Protein AF-A0A4R8L435-F1 (afdb_monomer)

Mean predicted aligned error: 11.75 Å

Solvent-accessible surface area (backbone atoms only — not comparable to full-atom values): 12419 Å² total; per-residue (Å²): 140,78,87,81,82,80,79,80,73,85,47,74,65,58,54,51,50,49,47,52,63,55,66,70,50,68,85,77,49,79,42,70,67,57,52,50,50,56,50,48,75,72,47,62,86,81,56,86,86,87,84,72,88,82,70,82,78,75,65,78,51,38,70,38,53,50,35,44,56,74,43,43,70,55,43,47,51,34,18,64,74,54,73,45,47,30,19,56,53,51,18,48,21,42,74,59,34,39,40,32,45,49,40,101,86,71,46,65,24,60,50,98,89,52,20,28,14,31,41,41,46,36,60,79,57,42,46,78,37,53,63,94,85,40,68,40,45,99,46,38,66,68,42,35,66,33,67,66,50,18,47,42,48,36,38,49,56,50,35,54,39,25,60,73,45,72,68,35,63,55,42,21,48,18,19,72,72,64,34,55,70,46,27,52,51,22,47,75,74,75,38,72,46,29,90,48,71,68,41,49,50,51,36,48,45,30,67,72,48,37,30,70,70,35,26,92,80,43,40,67,127

Radius of gyration: 20.8 Å; Cα contacts (8 Å, |Δi|>4): 278; chains: 1; bounding box: 66×62×40 Å

Structure (mmCIF, N/CA/C/O backbone):
data_AF-A0A4R8L435-F1
#
_entry.id   AF-A0A4R8L435-F1
#
loop_
_atom_site.group_PDB
_atom_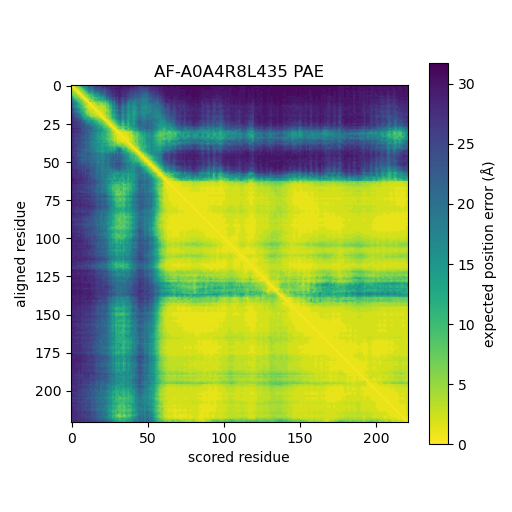site.id
_atom_site.type_symbol
_atom_site.label_atom_id
_atom_site.label_alt_id
_atom_site.label_comp_id
_atom_site.label_asym_id
_atom_site.label_entity_id
_atom_site.label_seq_id
_atom_site.pdbx_PDB_ins_code
_atom_site.Cartn_x
_atom_site.Cartn_y
_atom_site.Cartn_z
_atom_site.occupancy
_atom_site.B_iso_or_equiv
_atom_site.auth_seq_id
_atom_site.auth_comp_id
_atom_site.auth_asym_id
_atom_site.auth_atom_id
_atom_site.pdbx_PDB_model_num
ATOM 1 N N . PRO A 1 1 ? -49.194 42.152 -11.069 1.00 33.97 1 PRO A N 1
ATOM 2 C CA . PRO A 1 1 ? -48.099 43.153 -11.054 1.00 33.97 1 PRO A CA 1
ATOM 3 C C . PRO A 1 1 ? -47.452 43.206 -9.656 1.00 33.97 1 PRO A C 1
ATOM 5 O O . PRO A 1 1 ? -48.146 43.503 -8.697 1.00 33.97 1 PRO A O 1
ATOM 8 N N . THR A 1 2 ? -46.193 42.856 -9.414 1.00 32.12 2 THR A N 1
ATOM 9 C CA . THR A 1 2 ? -45.025 42.661 -10.280 1.00 32.12 2 THR A CA 1
ATOM 10 C C . THR A 1 2 ? -44.033 41.836 -9.448 1.00 32.12 2 THR A C 1
ATOM 12 O O . THR A 1 2 ? -43.785 42.192 -8.299 1.00 32.12 2 THR A O 1
ATOM 15 N N . ALA A 1 3 ? -43.510 40.732 -9.988 1.00 31.47 3 ALA A N 1
ATOM 16 C CA . ALA A 1 3 ? -42.420 39.984 -9.363 1.00 31.47 3 ALA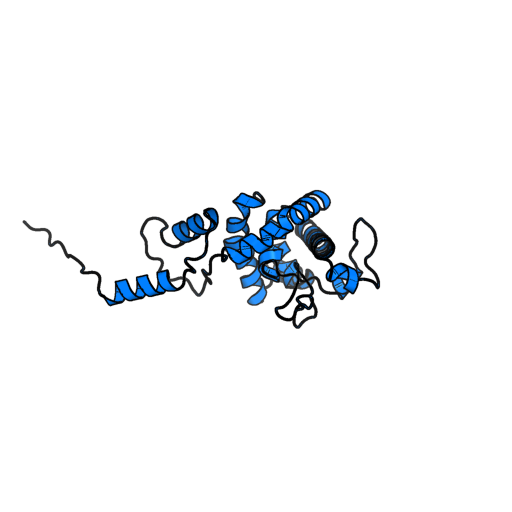 A CA 1
ATOM 17 C C . ALA A 1 3 ? -41.127 40.801 -9.499 1.00 31.47 3 ALA A C 1
ATOM 19 O O . ALA A 1 3 ? -40.768 41.206 -10.606 1.00 31.47 3 ALA A O 1
ATOM 20 N N . GLN A 1 4 ? -40.458 41.087 -8.383 1.00 29.38 4 GLN A N 1
ATOM 21 C CA . GLN A 1 4 ? -39.127 41.685 -8.404 1.00 29.38 4 GLN A CA 1
ATOM 22 C C . GLN A 1 4 ? -38.107 40.591 -8.725 1.00 29.38 4 GLN A C 1
ATOM 24 O O . GLN A 1 4 ? -37.861 39.703 -7.917 1.00 29.38 4 GLN A O 1
ATOM 29 N N . HIS A 1 5 ? -37.534 40.667 -9.926 1.00 31.44 5 HIS A N 1
ATOM 30 C CA . HIS A 1 5 ? -36.286 39.999 -10.271 1.00 31.44 5 HIS A CA 1
ATOM 31 C C . HIS A 1 5 ? -35.153 40.643 -9.463 1.00 31.44 5 HIS A C 1
ATOM 33 O O . HIS A 1 5 ? -34.732 41.760 -9.764 1.00 31.44 5 HIS A O 1
ATOM 39 N N . THR A 1 6 ? -34.645 39.950 -8.449 1.00 29.19 6 THR A N 1
ATOM 40 C CA . THR A 1 6 ? -33.336 40.250 -7.868 1.00 29.19 6 THR A CA 1
ATOM 41 C C . THR A 1 6 ? -32.268 39.646 -8.769 1.00 29.19 6 THR A C 1
ATOM 43 O O . THR A 1 6 ? -32.006 38.448 -8.758 1.00 29.19 6 THR A O 1
ATOM 46 N N . HIS A 1 7 ? -31.681 40.500 -9.600 1.00 32.31 7 HIS A N 1
ATOM 47 C CA . HIS A 1 7 ? -30.460 40.206 -10.332 1.00 32.31 7 HIS A CA 1
ATOM 48 C C . HIS A 1 7 ? -29.310 40.307 -9.321 1.00 32.31 7 HIS A C 1
ATOM 50 O O . HIS A 1 7 ? -28.918 41.410 -8.939 1.00 32.31 7 HIS A O 1
ATOM 56 N N . ILE A 1 8 ? -28.840 39.168 -8.811 1.00 35.00 8 ILE A N 1
ATOM 57 C CA . ILE A 1 8 ? -27.610 39.126 -8.018 1.00 35.00 8 ILE A CA 1
ATOM 58 C C . ILE A 1 8 ? -26.471 39.318 -9.019 1.00 35.00 8 ILE A C 1
ATOM 60 O O . ILE A 1 8 ? -26.320 38.528 -9.947 1.00 35.00 8 ILE A O 1
ATOM 64 N N . LYS A 1 9 ? -25.749 40.432 -8.892 1.00 33.09 9 LYS A N 1
ATOM 65 C CA . LYS A 1 9 ? -24.472 40.622 -9.576 1.00 33.09 9 LYS A CA 1
ATOM 66 C C . LYS A 1 9 ? -23.458 39.745 -8.857 1.00 33.09 9 LYS A C 1
ATOM 68 O O . LYS A 1 9 ? -23.216 39.993 -7.679 1.00 33.09 9 LYS A O 1
ATOM 73 N N . GLU A 1 10 ? -22.902 38.766 -9.561 1.00 41.91 10 GLU A N 1
ATOM 74 C CA . GLU A 1 10 ? -21.670 38.094 -9.144 1.00 41.91 10 GLU A CA 1
ATOM 75 C C . GLU A 1 10 ? -20.616 39.172 -8.873 1.00 41.91 10 GLU A C 1
ATOM 77 O O . GLU A 1 10 ? -20.432 40.104 -9.669 1.00 41.91 10 GLU A O 1
ATOM 82 N N . SER A 1 11 ? -20.042 39.136 -7.674 1.00 38.16 11 SER A N 1
ATOM 83 C CA . SER A 1 11 ? -19.058 40.119 -7.251 1.00 38.16 11 SER A CA 1
ATOM 84 C C . SER A 1 11 ? -17.681 39.720 -7.783 1.00 38.16 11 SER A C 1
ATOM 86 O O . SER A 1 11 ? -17.407 38.548 -8.015 1.00 38.16 11 SER A O 1
ATOM 88 N N . GLN A 1 12 ? -16.793 40.696 -7.982 1.00 35.09 12 GLN A N 1
ATOM 89 C CA . GLN A 1 12 ? -15.420 40.436 -8.437 1.00 35.09 12 GLN A CA 1
ATOM 90 C C . GLN A 1 12 ? -14.666 39.491 -7.472 1.00 35.09 12 GLN A C 1
ATOM 92 O O . GLN A 1 12 ? -13.789 38.758 -7.908 1.00 35.09 12 GLN A O 1
ATOM 97 N N . GLU A 1 13 ? -15.052 39.468 -6.188 1.00 38.38 13 GLU A N 1
ATOM 98 C CA . GLU A 1 13 ? -14.545 38.520 -5.186 1.00 38.38 13 GLU A CA 1
ATOM 99 C C . GLU A 1 13 ? -15.000 37.079 -5.454 1.00 38.38 13 GLU A C 1
ATOM 101 O O . GLU A 1 13 ? -14.215 36.161 -5.244 1.00 38.38 13 GLU A O 1
ATOM 106 N N . ASP A 1 14 ? -16.219 36.863 -5.961 1.00 38.47 14 ASP A N 1
ATOM 107 C CA . ASP A 1 14 ? -16.712 35.521 -6.301 1.00 38.47 14 ASP A CA 1
ATOM 108 C C . ASP A 1 14 ? -15.967 34.953 -7.518 1.00 38.47 14 ASP A C 1
ATOM 110 O O . ASP A 1 14 ? -15.615 33.777 -7.524 1.00 38.47 14 ASP A O 1
ATOM 114 N N . GLU A 1 15 ? -15.658 35.795 -8.511 1.00 36.94 15 GLU A N 1
ATOM 115 C CA . GLU A 1 15 ? -14.819 35.424 -9.661 1.00 36.94 15 GLU A CA 1
ATOM 116 C C . GLU A 1 15 ? -13.357 35.179 -9.263 1.00 36.94 15 GLU A C 1
ATOM 118 O O . GLU A 1 15 ? -12.749 34.245 -9.776 1.00 36.94 15 GLU A O 1
ATOM 123 N N . ASP A 1 16 ? -12.798 35.954 -8.327 1.00 36.47 16 ASP A N 1
ATOM 124 C CA . ASP A 1 16 ? -11.430 35.756 -7.826 1.00 36.47 16 ASP A CA 1
ATOM 125 C C . ASP A 1 16 ? -11.318 34.514 -6.920 1.00 36.47 16 ASP A C 1
ATOM 127 O O . ASP A 1 16 ? -10.299 33.822 -6.944 1.00 36.47 16 ASP A O 1
ATOM 131 N N . ILE A 1 17 ? -12.371 34.167 -6.166 1.00 42.09 17 ILE A N 1
ATOM 132 C CA . ILE A 1 17 ? -12.465 32.901 -5.422 1.00 42.09 17 ILE A CA 1
ATOM 133 C C . ILE A 1 17 ? -12.600 31.728 -6.395 1.00 42.09 17 ILE A C 1
ATOM 135 O O . ILE A 1 17 ? -11.900 30.729 -6.226 1.00 42.09 17 ILE A O 1
ATOM 139 N N . LEU A 1 18 ? -13.424 31.853 -7.443 1.00 35.00 18 LEU A N 1
ATOM 140 C CA . LEU A 1 18 ? -13.529 30.843 -8.499 1.00 35.00 18 LEU A CA 1
ATOM 141 C C . LEU A 1 18 ? -12.204 30.693 -9.259 1.00 35.00 18 LEU A C 1
ATOM 143 O O . LEU A 1 18 ? -11.782 29.577 -9.536 1.00 35.00 18 LEU A O 1
ATOM 147 N N . ALA A 1 19 ? -11.509 31.793 -9.548 1.00 34.81 19 ALA A N 1
ATOM 148 C CA . ALA A 1 19 ? -10.194 31.800 -10.181 1.00 34.81 19 ALA A CA 1
ATOM 149 C C . ALA A 1 19 ? -9.091 31.275 -9.249 1.00 34.81 19 ALA A C 1
ATOM 151 O O . ALA A 1 19 ? -8.130 30.687 -9.734 1.00 34.81 19 ALA A O 1
ATOM 152 N N . GLY A 1 20 ? -9.229 31.411 -7.927 1.00 36.28 20 GLY A N 1
ATOM 153 C CA . GLY A 1 20 ? -8.369 30.758 -6.934 1.00 36.28 20 GLY A CA 1
ATOM 154 C C . GLY A 1 20 ? -8.620 29.247 -6.831 1.00 36.28 20 GLY A C 1
ATOM 155 O O . GLY A 1 20 ? -7.671 28.466 -6.739 1.00 36.28 20 GLY A O 1
ATOM 156 N N . PHE A 1 21 ? -9.886 28.829 -6.932 1.00 36.41 21 PHE A N 1
ATOM 157 C CA . PHE A 1 21 ? -10.303 27.422 -6.977 1.00 36.41 21 PHE A CA 1
ATOM 158 C C . PHE A 1 21 ? -9.891 26.738 -8.290 1.00 36.41 21 PHE A C 1
ATOM 160 O O . PHE A 1 21 ? -9.462 25.589 -8.289 1.00 36.41 21 PHE A O 1
ATOM 167 N N . ILE A 1 22 ? -9.965 27.456 -9.413 1.00 38.19 22 ILE A N 1
ATOM 168 C CA . ILE A 1 22 ? -9.521 26.983 -10.731 1.00 38.19 22 ILE A CA 1
ATOM 169 C C . ILE A 1 22 ? -7.994 27.110 -10.877 1.00 38.19 22 ILE A C 1
ATOM 171 O O . ILE A 1 22 ? -7.367 26.282 -11.528 1.00 38.19 22 ILE A O 1
ATOM 175 N N . GLY A 1 23 ? -7.367 28.105 -10.245 1.00 32.31 23 GLY A N 1
ATOM 176 C CA . GLY A 1 23 ? -5.931 28.397 -10.336 1.00 32.31 23 GLY A CA 1
ATOM 177 C C . GLY A 1 23 ? -5.024 27.460 -9.536 1.00 32.31 23 GLY A C 1
ATOM 178 O O . GLY A 1 23 ? -3.806 27.514 -9.694 1.00 32.31 23 GLY A O 1
ATOM 179 N N . THR A 1 24 ? -5.602 26.596 -8.700 1.00 40.97 24 THR A N 1
ATOM 180 C CA . THR A 1 24 ? -4.898 25.507 -8.001 1.00 40.97 24 THR A CA 1
ATOM 181 C C . THR A 1 24 ? -5.102 24.142 -8.660 1.00 40.97 24 THR A C 1
ATOM 183 O O . THR A 1 24 ? -4.450 23.175 -8.269 1.00 40.97 24 THR A O 1
ATOM 186 N N . LEU A 1 25 ? -5.930 24.060 -9.707 1.00 42.25 25 LEU A N 1
ATOM 187 C CA . LEU A 1 25 ? -5.938 22.910 -10.600 1.00 42.25 25 LEU A CA 1
ATOM 188 C C . LEU A 1 25 ? -4.726 23.030 -11.514 1.00 42.25 25 LEU A C 1
ATOM 190 O O . LEU A 1 25 ? -4.619 23.956 -12.319 1.00 42.25 25 LEU A O 1
ATOM 194 N N . ASP A 1 26 ? -3.803 22.087 -11.384 1.00 41.44 26 ASP A N 1
ATOM 195 C CA . ASP A 1 26 ? -2.712 21.932 -12.330 1.00 41.44 26 ASP A CA 1
ATOM 196 C C . ASP A 1 26 ? -3.311 21.663 -13.724 1.00 41.44 26 ASP A C 1
ATOM 198 O O . ASP A 1 26 ? -3.695 20.548 -14.071 1.00 41.44 26 ASP A O 1
ATOM 202 N N . TYR A 1 27 ? -3.448 22.710 -14.540 1.00 37.81 27 TYR A N 1
ATOM 203 C CA . TYR A 1 27 ? -4.009 22.638 -15.895 1.00 37.81 27 TYR A CA 1
ATOM 204 C C . TYR A 1 27 ? -3.129 21.802 -16.851 1.00 37.81 27 TYR A C 1
ATOM 206 O O . TYR A 1 27 ? -3.448 21.670 -18.033 1.00 37.81 27 TYR A O 1
ATOM 214 N N . THR A 1 28 ? -2.016 21.239 -16.359 1.00 44.25 28 THR A N 1
ATOM 215 C CA . THR A 1 28 ? -1.170 20.278 -17.077 1.00 44.25 28 THR A CA 1
ATOM 216 C C . THR A 1 28 ? -1.641 18.825 -16.958 1.00 44.25 28 THR A C 1
ATOM 218 O O . THR A 1 28 ? -1.075 17.957 -17.626 1.00 44.25 28 THR A O 1
ATOM 221 N N . ILE A 1 29 ? -2.700 18.540 -16.184 1.00 51.50 29 ILE A N 1
ATOM 222 C CA . ILE A 1 29 ? -3.348 17.221 -16.152 1.00 51.50 29 ILE A CA 1
ATOM 223 C C . ILE A 1 29 ? -3.930 16.926 -17.542 1.00 51.50 29 ILE A C 1
ATOM 225 O O . ILE A 1 29 ? -5.035 17.341 -17.888 1.00 51.50 29 ILE A O 1
ATOM 229 N N . SER A 1 30 ? -3.152 16.220 -18.359 1.00 55.03 30 SER A N 1
ATOM 230 C CA . SER A 1 30 ? -3.487 15.848 -19.740 1.00 55.03 30 SER A CA 1
ATOM 231 C C . SER A 1 30 ? -4.324 14.571 -19.836 1.00 55.03 30 SER A C 1
ATOM 233 O O . SER A 1 30 ? -4.754 14.200 -20.928 1.00 55.03 30 SER A O 1
ATOM 235 N N . ASP A 1 31 ? -4.570 13.915 -18.702 1.00 59.81 31 ASP A N 1
ATOM 236 C CA . ASP A 1 31 ? -5.333 12.679 -18.636 1.00 59.81 31 ASP A CA 1
ATOM 237 C C . ASP A 1 31 ? -6.851 12.961 -18.703 1.00 59.81 31 ASP A C 1
ATOM 239 O O . ASP A 1 31 ? -7.396 13.635 -17.820 1.00 59.81 31 ASP A O 1
ATOM 243 N N . PRO A 1 32 ? -7.553 12.483 -19.746 1.00 58.72 32 PRO A N 1
ATOM 244 C CA . PRO A 1 32 ? -8.959 12.800 -19.968 1.00 58.72 32 PRO A CA 1
ATOM 245 C C . PRO A 1 32 ? -9.909 12.177 -18.935 1.00 58.72 32 PRO A C 1
ATOM 247 O O . PRO A 1 32 ? -11.004 12.709 -18.753 1.00 58.72 32 PRO A O 1
ATOM 250 N N . GLU A 1 33 ? -9.531 11.095 -18.247 1.00 60.28 33 GLU A N 1
ATOM 251 C CA . GLU A 1 33 ? -10.370 10.508 -17.193 1.00 60.28 33 GLU A CA 1
ATOM 252 C C . GLU A 1 33 ? -10.230 11.290 -15.884 1.00 60.28 33 GLU A C 1
ATOM 254 O O . GLU A 1 33 ? -11.235 11.593 -15.237 1.00 60.28 33 GLU A O 1
ATOM 259 N N . VAL A 1 34 ? -9.019 11.757 -15.563 1.00 57.44 34 VAL A N 1
ATOM 260 C CA . VAL A 1 34 ? -8.795 12.666 -14.424 1.00 57.44 34 VAL A CA 1
ATOM 261 C C . VAL A 1 34 ? -9.554 13.979 -14.620 1.00 57.44 34 VAL A C 1
ATOM 263 O O . VAL A 1 34 ? -10.206 14.471 -13.701 1.00 57.44 34 VAL A O 1
ATOM 266 N N . GLN A 1 35 ? -9.564 14.514 -15.845 1.00 55.56 35 GLN A N 1
ATOM 267 C CA . GLN A 1 35 ? -10.342 15.708 -16.200 1.00 55.56 35 GLN A CA 1
ATOM 268 C C . GLN A 1 35 ? -11.855 15.530 -15.978 1.00 55.56 35 GLN A C 1
ATOM 270 O O . GLN A 1 35 ? -12.532 16.454 -15.511 1.00 55.56 35 GLN A O 1
ATOM 275 N N . LYS A 1 36 ? -12.413 14.344 -16.262 1.00 54.19 36 LYS A N 1
ATOM 276 C CA . LYS A 1 36 ? -13.834 14.057 -15.992 1.00 54.19 36 LYS A CA 1
ATOM 277 C C . LYS A 1 36 ? -14.142 14.072 -14.496 1.00 54.19 36 LYS A C 1
ATOM 279 O O . LYS A 1 36 ? -15.175 14.617 -14.112 1.00 54.19 36 LYS A O 1
ATOM 284 N N . MET A 1 37 ? -13.246 13.542 -13.664 1.00 50.44 37 MET A N 1
ATOM 285 C CA . MET A 1 37 ? -13.420 13.502 -12.205 1.00 50.44 37 MET A CA 1
ATOM 286 C C . MET A 1 37 ? -13.347 14.891 -11.574 1.00 50.44 37 MET A C 1
ATOM 288 O O . MET A 1 37 ? -14.217 15.251 -10.778 1.00 50.44 37 MET A O 1
ATOM 292 N N . VAL A 1 38 ? -12.378 15.710 -12.006 1.00 47.72 38 VAL A N 1
ATOM 293 C CA . VAL A 1 38 ? -12.299 17.143 -11.660 1.00 47.72 38 VAL A CA 1
ATOM 294 C C . VAL A 1 38 ? -13.610 17.846 -11.954 1.00 47.72 38 VAL A C 1
ATOM 296 O O . VAL A 1 38 ? -14.165 18.536 -11.098 1.00 47.72 38 VAL A O 1
ATOM 299 N N . THR A 1 39 ? -14.161 17.594 -13.134 1.00 44.84 39 THR A N 1
ATOM 300 C CA . THR A 1 39 ? -15.416 18.214 -13.550 1.00 44.84 39 THR A CA 1
ATOM 301 C C . THR A 1 39 ? -16.611 17.729 -12.715 1.00 44.84 39 THR A C 1
ATOM 303 O O . THR A 1 39 ? -17.476 18.535 -12.377 1.00 44.84 39 THR A O 1
ATOM 306 N N . SER A 1 40 ? -16.673 16.448 -12.329 1.00 40.66 40 SER A N 1
ATOM 307 C CA . SER A 1 40 ? -17.791 15.912 -11.533 1.00 40.66 40 SER A CA 1
ATOM 308 C C . SER A 1 40 ? -17.789 16.353 -10.068 1.00 40.66 40 SER A C 1
ATOM 310 O O . SER A 1 40 ? -18.864 16.535 -9.500 1.00 40.66 40 SER A O 1
ATOM 312 N N . VAL A 1 41 ? -16.611 16.555 -9.466 1.00 43.56 41 VAL A N 1
ATOM 313 C CA . VAL A 1 41 ? -16.478 17.041 -8.078 1.00 43.56 41 VAL A CA 1
ATOM 314 C C . VAL A 1 41 ? -16.821 18.528 -7.979 1.00 43.56 41 VAL A C 1
ATOM 316 O O . VAL A 1 41 ? -17.459 18.948 -7.017 1.00 43.56 41 VAL A O 1
ATOM 319 N N . LEU A 1 42 ? -16.461 19.321 -8.992 1.00 42.25 42 LEU A N 1
ATOM 320 C CA . LEU A 1 42 ? -16.771 20.753 -9.034 1.00 42.25 42 LEU A CA 1
ATOM 321 C C .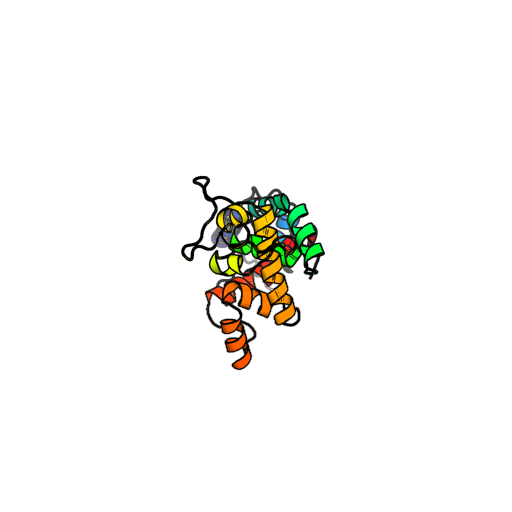 LEU A 1 42 ? -18.237 21.044 -9.393 1.00 42.25 42 LEU A C 1
ATOM 323 O O . LEU A 1 42 ? -18.764 22.081 -8.996 1.00 42.25 42 LEU A O 1
ATOM 327 N N . PHE A 1 43 ? -18.911 20.148 -10.125 1.00 37.75 43 PHE A N 1
ATOM 328 C CA . PHE A 1 43 ? -20.269 20.391 -10.626 1.00 37.75 43 PHE A CA 1
ATOM 329 C C . PHE A 1 43 ? -21.236 19.202 -10.463 1.00 37.75 43 PHE A C 1
ATOM 331 O O . PHE A 1 43 ? -21.844 18.768 -11.450 1.00 37.75 43 PHE A O 1
ATOM 338 N N . PRO A 1 44 ? -21.495 18.694 -9.245 1.00 34.94 44 PRO A N 1
ATOM 339 C CA . PRO A 1 44 ? -22.617 17.794 -9.031 1.00 34.94 44 PRO A CA 1
ATOM 340 C C . PRO A 1 44 ? -23.909 18.631 -9.056 1.00 34.94 44 PRO A C 1
ATOM 342 O O . PRO A 1 44 ? -24.356 19.179 -8.054 1.00 34.94 44 PRO A O 1
ATOM 345 N N . GLY A 1 45 ? -24.503 18.815 -10.236 1.00 43.66 45 GLY A N 1
ATOM 346 C CA . GLY A 1 45 ? -25.852 19.385 -10.364 1.00 43.66 45 GLY A CA 1
ATOM 347 C C . GLY A 1 45 ? -26.020 20.875 -10.022 1.00 43.66 45 GLY A C 1
ATOM 348 O O . GLY A 1 45 ? -27.146 21.304 -9.783 1.00 43.66 45 GLY A O 1
ATOM 349 N N . GLY A 1 46 ? -24.950 21.678 -10.034 1.00 34.84 46 GLY A N 1
ATOM 350 C CA . GLY A 1 46 ? -25.037 23.142 -9.896 1.00 34.84 46 GLY A CA 1
ATOM 351 C C . GLY A 1 46 ? -25.179 23.668 -8.463 1.00 34.84 46 GLY A C 1
ATOM 352 O O . GLY A 1 46 ? -25.630 24.798 -8.282 1.00 34.84 46 GLY A O 1
ATOM 353 N N . VAL A 1 47 ? -24.803 22.884 -7.449 1.00 34.34 47 VAL A N 1
ATOM 354 C CA . VAL A 1 47 ? -24.767 23.340 -6.052 1.00 34.34 47 VAL A CA 1
ATOM 355 C C . VAL A 1 47 ? -23.315 23.500 -5.607 1.00 34.34 47 VAL A C 1
ATOM 357 O O . VAL A 1 47 ? -22.560 22.534 -5.584 1.00 34.34 47 VAL A O 1
ATOM 360 N N . MET A 1 48 ? -22.938 24.729 -5.248 1.00 36.22 48 MET A N 1
ATOM 361 C CA . MET A 1 48 ? -21.665 25.041 -4.595 1.00 36.22 48 MET A CA 1
ATOM 362 C C . MET A 1 48 ? -21.643 24.364 -3.216 1.00 36.22 48 MET A C 1
ATOM 364 O O . MET A 1 48 ? -22.481 24.666 -2.366 1.00 36.22 48 MET A O 1
ATOM 368 N N . VAL A 1 49 ? -20.716 23.431 -2.994 1.00 39.47 49 VAL A N 1
ATOM 369 C CA . VAL A 1 49 ? -20.555 22.733 -1.709 1.00 39.47 49 VAL A CA 1
ATOM 370 C C . VAL A 1 49 ? -19.676 23.598 -0.801 1.00 39.47 49 VAL A C 1
ATOM 372 O O . VAL A 1 49 ? -18.460 23.600 -0.947 1.00 39.47 49 VAL A O 1
ATOM 375 N N . THR A 1 50 ? -20.279 24.371 0.107 1.00 34.19 50 THR A N 1
ATOM 376 C CA . THR A 1 50 ? -19.548 25.319 0.975 1.00 34.19 50 THR A CA 1
ATOM 377 C C . THR A 1 50 ? -19.248 24.816 2.390 1.00 34.19 50 THR A C 1
ATOM 379 O O . THR A 1 50 ? -18.627 25.556 3.139 1.00 34.19 50 THR A O 1
ATOM 382 N N . ASP A 1 51 ? -19.625 23.591 2.778 1.00 29.78 51 ASP A N 1
ATOM 383 C CA . ASP A 1 51 ? -19.454 23.119 4.166 1.00 29.78 51 ASP A CA 1
ATOM 384 C C . ASP A 1 51 ? -19.096 21.623 4.271 1.00 29.78 51 ASP A C 1
ATOM 386 O O . ASP A 1 51 ? -19.912 20.801 4.692 1.00 29.78 51 ASP A O 1
ATOM 390 N N . LEU A 1 52 ? -17.855 21.249 3.937 1.00 34.50 52 LEU A N 1
ATOM 391 C CA . LEU A 1 52 ? -17.271 19.978 4.392 1.00 34.50 52 LEU A CA 1
ATOM 392 C C . LEU A 1 52 ? -15.993 20.242 5.206 1.00 34.50 52 LEU A C 1
ATOM 394 O O . LEU A 1 52 ? -15.158 21.048 4.788 1.00 34.50 52 LEU A O 1
ATOM 398 N N . PRO A 1 53 ? -15.809 19.579 6.364 1.00 30.39 53 PRO A N 1
ATOM 399 C CA . PRO A 1 53 ? -14.581 19.682 7.135 1.00 30.39 53 PRO A CA 1
ATOM 400 C C . PRO A 1 53 ? -13.454 18.996 6.353 1.00 30.39 53 PRO A C 1
ATOM 402 O O . PRO A 1 53 ? -13.449 17.780 6.241 1.00 30.39 53 PRO A O 1
ATOM 405 N N . HIS A 1 54 ? -12.538 19.790 5.790 1.00 33.97 54 HIS A N 1
ATOM 406 C CA . HIS A 1 54 ? -11.217 19.394 5.276 1.00 33.97 54 HIS A CA 1
ATOM 407 C C . HIS A 1 54 ? -11.141 17.996 4.632 1.00 33.97 54 HIS A C 1
ATOM 409 O O . HIS A 1 54 ? -10.273 17.198 4.970 1.00 33.97 54 HIS A O 1
ATOM 415 N N . VAL A 1 55 ? -12.006 17.705 3.658 1.00 32.75 55 VAL A N 1
ATOM 416 C CA . VAL A 1 55 ? -11.653 16.692 2.661 1.00 32.75 55 VAL A CA 1
ATOM 417 C C . VAL A 1 55 ? -10.623 17.373 1.775 1.00 32.75 55 VAL A C 1
ATOM 419 O O . VAL A 1 55 ? -10.941 18.357 1.110 1.00 32.75 55 VAL A O 1
ATOM 422 N N . SER A 1 56 ? -9.374 16.914 1.809 1.00 35.50 56 SER A N 1
ATOM 423 C CA . SER A 1 56 ? -8.402 17.296 0.790 1.00 35.50 56 SER A CA 1
ATOM 424 C C . SER A 1 56 ? -8.960 16.814 -0.548 1.00 35.50 56 SER A C 1
ATOM 426 O O . SER A 1 56 ? -8.852 15.642 -0.881 1.00 35.50 56 SER A O 1
ATOM 428 N N . THR A 1 57 ? -9.626 17.700 -1.290 1.00 39.09 57 THR A N 1
ATOM 429 C CA . THR A 1 57 ? -10.156 17.455 -2.639 1.00 39.09 57 THR A CA 1
ATOM 430 C C . THR A 1 57 ? -9.049 17.538 -3.688 1.00 39.09 57 THR A C 1
ATOM 432 O O . THR A 1 57 ? -9.314 17.883 -4.841 1.00 39.09 57 THR A O 1
ATOM 435 N N . ALA A 1 58 ? -7.793 17.310 -3.291 1.00 47.09 58 ALA A N 1
ATOM 436 C CA . ALA A 1 58 ? -6.671 17.257 -4.207 1.00 47.09 58 ALA A CA 1
ATOM 437 C C . ALA A 1 58 ? -6.836 15.999 -5.053 1.00 47.09 58 ALA A C 1
ATOM 439 O O . ALA A 1 58 ? -6.348 14.923 -4.720 1.00 47.09 58 ALA A O 1
ATOM 440 N N . LEU A 1 59 ? -7.585 16.154 -6.141 1.00 53.34 59 LEU A N 1
ATOM 441 C CA . LEU A 1 59 ? -7.741 15.125 -7.143 1.00 53.34 59 LEU A CA 1
ATOM 442 C C . LEU A 1 59 ? -6.367 14.647 -7.585 1.00 53.34 59 LEU A C 1
ATOM 444 O O . LEU A 1 59 ? -5.418 15.442 -7.634 1.00 53.34 59 LEU A O 1
ATOM 448 N N . PRO A 1 60 ? -6.253 13.353 -7.897 1.00 58.84 60 PRO A N 1
ATOM 449 C CA . PRO A 1 60 ? -4.965 12.779 -8.196 1.00 58.84 60 PRO A CA 1
ATOM 450 C C . PRO A 1 60 ? -4.361 13.513 -9.389 1.00 58.84 60 PRO A C 1
ATOM 452 O O . PRO A 1 60 ? -4.989 13.637 -10.441 1.00 58.84 60 PRO A O 1
ATOM 455 N N . SER A 1 61 ? -3.157 14.064 -9.222 1.00 63.06 61 SER A N 1
ATOM 456 C CA . SER A 1 61 ? -2.511 14.770 -10.327 1.00 63.06 61 SER A CA 1
ATOM 457 C C . SER A 1 61 ? -2.214 13.771 -11.447 1.00 63.06 61 SER A C 1
ATOM 459 O O . SER A 1 61 ? -1.789 12.643 -11.190 1.00 63.06 61 SER A O 1
ATOM 461 N N . GLY A 1 62 ? -2.418 14.179 -12.701 1.00 62.38 62 GLY A N 1
ATOM 462 C CA . GLY A 1 62 ? -2.206 13.322 -13.871 1.00 62.38 62 GLY A CA 1
ATOM 463 C C . GLY A 1 62 ? -0.823 12.666 -13.889 1.00 62.38 62 GLY A C 1
ATOM 464 O O . GLY A 1 62 ? -0.707 11.509 -14.270 1.00 62.38 62 GLY A O 1
ATOM 465 N N . ASN A 1 63 ? 0.208 13.351 -13.382 1.00 76.50 63 ASN A N 1
ATOM 466 C CA . ASN A 1 63 ? 1.556 12.792 -13.260 1.00 76.50 63 ASN A CA 1
ATOM 467 C C . ASN A 1 63 ? 1.607 11.560 -12.341 1.00 76.50 63 ASN A C 1
ATOM 469 O O . ASN A 1 63 ? 2.278 10.588 -12.670 1.00 76.50 63 ASN A O 1
ATOM 473 N N . VAL A 1 64 ? 0.870 11.560 -11.227 1.00 82.62 64 VAL A N 1
ATOM 474 C CA . VAL A 1 64 ? 0.863 10.426 -10.290 1.00 82.62 64 VAL A CA 1
ATOM 475 C C . VAL A 1 64 ? 0.096 9.243 -10.874 1.00 82.62 64 VAL A C 1
ATOM 477 O O . VAL A 1 64 ? 0.578 8.119 -10.803 1.00 82.62 64 VAL A O 1
ATOM 480 N N . ILE A 1 65 ? -1.044 9.467 -11.536 1.00 86.06 65 ILE A N 1
ATOM 481 C CA . 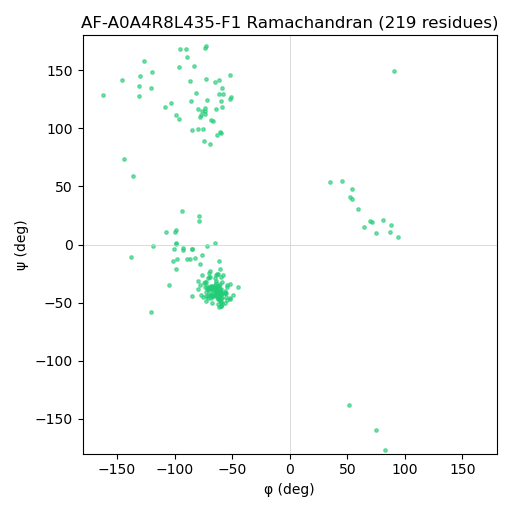ILE A 1 65 ? -1.746 8.372 -12.228 1.00 86.06 65 ILE A CA 1
ATOM 482 C C . ILE A 1 65 ? -0.852 7.747 -13.299 1.00 86.06 65 ILE A C 1
ATOM 484 O O . ILE A 1 65 ? -0.769 6.526 -13.373 1.00 86.06 65 ILE A O 1
ATOM 488 N N . GLN A 1 66 ? -0.110 8.546 -14.069 1.00 88.56 66 GLN A N 1
ATOM 489 C CA . GLN A 1 66 ? 0.846 8.006 -15.039 1.00 88.56 66 GLN A CA 1
ATOM 490 C C . GLN A 1 66 ? 1.966 7.188 -14.373 1.00 88.56 66 GLN A C 1
ATOM 492 O O . GLN A 1 66 ? 2.354 6.151 -14.914 1.00 88.56 66 GLN A O 1
ATOM 497 N N . ASN A 1 67 ? 2.435 7.580 -13.182 1.00 92.50 67 ASN A N 1
ATOM 498 C CA . ASN A 1 67 ? 3.381 6.772 -12.405 1.00 92.50 67 ASN A CA 1
ATOM 499 C C . ASN A 1 67 ? 2.780 5.424 -11.980 1.00 92.50 67 ASN A C 1
ATOM 501 O O . ASN A 1 67 ? 3.458 4.406 -12.063 1.00 92.50 67 ASN A O 1
ATOM 505 N N . ILE A 1 68 ? 1.509 5.382 -11.574 1.00 96.12 68 ILE A N 1
ATOM 506 C CA . ILE A 1 68 ? 0.830 4.114 -11.259 1.00 96.12 68 ILE A CA 1
ATOM 507 C C . ILE A 1 68 ? 0.658 3.260 -12.519 1.00 96.12 68 ILE A C 1
ATOM 509 O O . ILE A 1 68 ? 0.953 2.064 -12.515 1.00 96.12 68 ILE A O 1
ATOM 513 N N . LEU A 1 69 ? 0.244 3.869 -13.634 1.00 94.31 69 LEU A N 1
ATOM 514 C CA . LEU A 1 69 ? 0.064 3.173 -14.910 1.00 94.31 69 LEU A CA 1
ATOM 515 C C . LEU A 1 69 ? 1.374 2.622 -15.482 1.00 94.31 69 LEU A C 1
ATOM 517 O O . LEU A 1 69 ? 1.341 1.615 -16.191 1.00 94.31 69 LEU A O 1
ATOM 521 N N . HIS A 1 70 ? 2.520 3.220 -15.144 1.00 96.31 70 HIS A N 1
ATOM 522 C CA . HIS A 1 70 ? 3.833 2.667 -15.474 1.00 96.31 70 HIS A CA 1
ATOM 523 C C . HIS A 1 70 ? 3.994 1.223 -14.970 1.00 96.31 70 HIS A C 1
ATOM 525 O O . HIS A 1 70 ? 4.582 0.397 -15.666 1.00 96.31 70 HIS A O 1
ATOM 531 N N . TYR A 1 71 ? 3.406 0.901 -13.814 1.00 98.00 71 TYR A N 1
ATOM 532 C CA . TYR A 1 71 ? 3.458 -0.419 -13.182 1.00 98.00 71 TYR A CA 1
ATOM 533 C C . TYR A 1 71 ? 2.215 -1.281 -13.439 1.00 98.00 71 TYR A C 1
ATOM 535 O O . TYR A 1 71 ? 2.046 -2.322 -12.807 1.00 98.00 71 TYR A O 1
ATOM 543 N N . LYS A 1 72 ? 1.342 -0.897 -14.381 1.00 97.88 72 LYS A N 1
ATOM 544 C CA . LYS A 1 72 ? 0.048 -1.565 -14.600 1.00 97.88 72 LYS A CA 1
ATOM 545 C C . LYS A 1 72 ? 0.162 -3.082 -14.777 1.00 97.88 72 LYS A C 1
ATOM 547 O O . LYS A 1 72 ? -0.598 -3.821 -14.162 1.00 97.88 72 LYS A O 1
ATOM 552 N N . ALA A 1 73 ? 1.110 -3.544 -15.593 1.00 97.94 73 ALA A N 1
ATOM 553 C CA . ALA A 1 73 ? 1.285 -4.972 -15.855 1.00 97.94 73 ALA A CA 1
ATOM 554 C C . ALA A 1 73 ? 1.713 -5.755 -14.600 1.00 97.94 73 ALA A C 1
ATOM 556 O O . ALA A 1 73 ? 1.225 -6.862 -14.384 1.00 97.94 73 ALA A O 1
ATOM 557 N N . ASP A 1 74 ? 2.580 -5.172 -13.768 1.00 98.12 74 ASP A N 1
ATOM 558 C CA . ASP A 1 74 ? 3.039 -5.787 -12.519 1.00 98.12 74 ASP A CA 1
ATOM 559 C C . ASP A 1 74 ? 1.903 -5.835 -11.487 1.00 98.12 74 ASP A C 1
ATOM 561 O O . ASP A 1 74 ? 1.693 -6.865 -10.849 1.00 98.12 74 ASP A O 1
ATOM 565 N N . ILE A 1 75 ? 1.113 -4.759 -11.387 1.00 98.69 75 ILE A N 1
ATOM 566 C CA . ILE A 1 75 ? -0.081 -4.693 -10.532 1.00 98.69 75 ILE A CA 1
ATOM 567 C C . ILE A 1 75 ? -1.112 -5.751 -10.952 1.00 98.69 75 ILE A C 1
ATOM 569 O O . ILE A 1 75 ? -1.617 -6.488 -10.110 1.00 98.69 75 ILE A O 1
ATOM 573 N N . GLU A 1 76 ? -1.416 -5.866 -12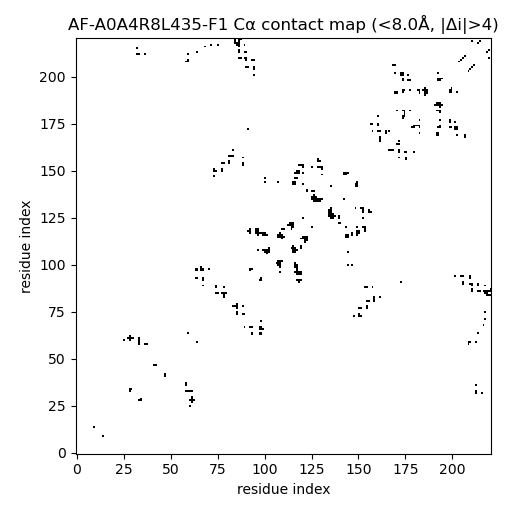.248 1.00 98.38 76 GLU A N 1
ATOM 574 C CA . GLU A 1 76 ? -2.376 -6.856 -12.755 1.00 98.38 76 GLU A CA 1
ATOM 575 C C . GLU A 1 76 ? -1.885 -8.296 -12.565 1.00 98.38 76 GLU A C 1
ATOM 577 O O . GLU A 1 76 ? -2.684 -9.183 -12.261 1.00 98.38 76 GLU A O 1
ATOM 582 N N . ALA A 1 77 ? -0.582 -8.539 -12.723 1.00 97.38 77 ALA A N 1
ATOM 583 C CA . ALA A 1 77 ? 0.009 -9.846 -12.469 1.00 97.38 77 ALA A CA 1
ATOM 584 C C . ALA A 1 77 ? -0.062 -10.219 -10.980 1.00 97.38 77 ALA A C 1
ATOM 586 O O . ALA A 1 77 ? -0.440 -11.346 -10.656 1.00 97.38 77 ALA A O 1
ATOM 587 N N . ALA A 1 78 ? 0.244 -9.278 -10.083 1.00 97.06 78 ALA A N 1
ATOM 588 C CA . ALA A 1 78 ? 0.134 -9.476 -8.641 1.00 97.06 78 ALA A CA 1
ATOM 589 C C . ALA A 1 78 ? -1.323 -9.723 -8.214 1.00 97.06 78 ALA A C 1
ATOM 591 O O . ALA A 1 78 ? -1.603 -10.690 -7.510 1.00 97.06 78 ALA A O 1
ATOM 592 N N . ALA A 1 79 ? -2.267 -8.927 -8.723 1.00 98.12 79 ALA A N 1
ATOM 593 C CA . ALA A 1 79 ? -3.700 -9.097 -8.483 1.00 98.12 79 ALA A CA 1
ATOM 594 C C . ALA A 1 79 ? -4.197 -10.500 -8.865 1.00 98.12 79 ALA A C 1
ATOM 596 O O . ALA A 1 79 ? -4.903 -11.150 -8.098 1.00 98.12 79 ALA A O 1
ATOM 597 N N . GLN A 1 80 ? -3.785 -10.999 -10.036 1.00 97.31 80 GLN A N 1
ATOM 598 C CA . GLN A 1 80 ? -4.118 -12.355 -10.480 1.00 97.31 80 GLN A CA 1
ATOM 599 C C . GLN A 1 80 ? -3.466 -13.432 -9.611 1.00 97.31 80 GLN A C 1
ATOM 601 O O . GLN A 1 80 ? -4.093 -14.452 -9.335 1.00 97.31 80 GLN A O 1
ATOM 606 N N . MET A 1 81 ? -2.213 -13.223 -9.202 1.00 95.31 81 MET A N 1
ATOM 607 C CA . MET A 1 81 ? -1.466 -14.174 -8.380 1.00 95.31 81 MET A CA 1
ATOM 608 C C . MET A 1 81 ? -2.099 -14.354 -7.000 1.00 95.31 81 MET A C 1
ATOM 610 O O . MET A 1 81 ? -2.235 -15.487 -6.542 1.00 95.31 81 MET A O 1
ATOM 614 N N . PHE A 1 82 ? -2.496 -13.250 -6.370 1.00 95.75 82 PHE A N 1
ATOM 615 C CA . PHE A 1 82 ? -3.012 -13.231 -5.002 1.00 95.75 82 PHE A CA 1
ATOM 616 C C . PHE A 1 82 ? -4.541 -13.190 -4.915 1.00 95.75 82 PHE A C 1
ATOM 618 O O . PHE A 1 82 ? -5.088 -13.191 -3.821 1.00 95.75 82 PHE A O 1
ATOM 625 N N . ASN A 1 83 ? -5.237 -13.203 -6.057 1.00 96.38 83 ASN A N 1
ATOM 626 C CA . ASN A 1 83 ? -6.698 -13.199 -6.141 1.00 96.38 83 ASN A CA 1
ATOM 627 C C . ASN A 1 83 ? -7.350 -12.032 -5.368 1.00 96.38 83 ASN A C 1
ATOM 629 O O . ASN A 1 83 ? -8.321 -12.221 -4.636 1.00 96.38 83 ASN A O 1
ATOM 633 N N . ILE A 1 84 ? -6.826 -10.820 -5.570 1.00 97.62 84 ILE A N 1
ATOM 634 C CA . ILE A 1 84 ? -7.382 -9.570 -5.027 1.00 97.62 84 ILE A CA 1
ATOM 635 C C . ILE A 1 84 ? -7.610 -8.537 -6.141 1.00 97.62 84 ILE A C 1
ATOM 637 O O . ILE A 1 84 ? -6.976 -8.631 -7.197 1.00 97.62 84 ILE A O 1
ATOM 641 N N . PRO A 1 85 ? -8.488 -7.534 -5.953 1.00 98.50 85 PRO A N 1
ATOM 642 C CA . PRO A 1 85 ? -8.738 -6.515 -6.971 1.00 98.50 85 PRO A CA 1
ATOM 643 C C . PRO A 1 85 ? -7.482 -5.700 -7.312 1.00 98.50 85 PRO A C 1
ATOM 645 O O . PRO A 1 85 ? -6.838 -5.121 -6.437 1.00 98.50 85 PRO A O 1
ATOM 648 N N . ALA A 1 86 ? -7.160 -5.574 -8.604 1.00 98.69 86 ALA A N 1
ATOM 649 C CA . ALA A 1 86 ? -6.009 -4.786 -9.061 1.00 98.69 86 ALA A CA 1
ATOM 650 C C . ALA A 1 86 ? -6.112 -3.305 -8.660 1.00 98.69 86 ALA A C 1
ATOM 652 O O . ALA A 1 86 ? -5.105 -2.672 -8.340 1.00 98.69 86 ALA A O 1
ATOM 653 N N . VAL A 1 87 ? -7.334 -2.765 -8.627 1.00 98.44 87 VAL A N 1
ATOM 654 C CA . VAL A 1 87 ? -7.597 -1.381 -8.211 1.00 98.44 87 VAL A CA 1
ATOM 655 C C . VAL A 1 87 ? -7.261 -1.136 -6.738 1.00 98.44 87 VAL A C 1
ATOM 657 O O . VAL A 1 87 ? -6.843 -0.035 -6.390 1.00 98.44 87 VAL A O 1
ATOM 660 N N . LEU A 1 88 ? -7.356 -2.163 -5.885 1.00 98.62 88 LEU A N 1
ATOM 661 C CA . LEU A 1 88 ? -6.998 -2.066 -4.471 1.00 98.62 88 LEU A CA 1
ATOM 662 C C . LEU A 1 88 ? -5.475 -1.943 -4.299 1.00 98.62 88 LEU A C 1
ATOM 664 O O . LEU A 1 88 ? -5.012 -1.036 -3.610 1.00 98.62 88 LEU A O 1
ATOM 668 N N . ILE A 1 89 ? -4.695 -2.772 -5.006 1.00 98.75 89 ILE A N 1
ATOM 669 C CA . ILE A 1 89 ? -3.222 -2.670 -5.043 1.00 98.75 89 ILE A CA 1
ATOM 670 C C . ILE A 1 89 ? -2.797 -1.293 -5.574 1.00 98.75 89 ILE A C 1
ATOM 672 O O . ILE A 1 89 ? -1.933 -0.635 -4.994 1.00 98.75 89 ILE A O 1
ATOM 676 N N . ALA A 1 90 ? -3.415 -0.839 -6.669 1.00 98.50 90 ALA A N 1
ATOM 677 C CA . ALA A 1 90 ? -3.112 0.455 -7.273 1.00 98.50 90 ALA A CA 1
ATOM 678 C C . ALA A 1 90 ? -3.437 1.629 -6.329 1.00 98.50 90 ALA A C 1
ATOM 680 O O . ALA A 1 90 ? -2.646 2.567 -6.232 1.00 98.50 90 ALA A O 1
ATOM 681 N N . GLY A 1 91 ? -4.566 1.567 -5.613 1.00 97.75 91 GLY A N 1
ATOM 682 C CA . GLY A 1 91 ? -4.969 2.571 -4.626 1.00 97.75 91 GLY A CA 1
ATOM 683 C C . GLY A 1 91 ? -4.005 2.660 -3.442 1.00 97.75 91 GLY A C 1
ATOM 684 O O . GLY A 1 91 ? -3.611 3.764 -3.065 1.00 97.75 91 GLY A O 1
ATOM 685 N N . VAL A 1 92 ? -3.558 1.514 -2.916 1.00 98.56 92 VAL A N 1
ATOM 686 C CA . VAL A 1 92 ? -2.519 1.457 -1.873 1.00 98.56 92 VAL A CA 1
ATOM 687 C C . VAL A 1 92 ? -1.207 2.041 -2.395 1.00 98.56 92 VAL A C 1
ATOM 689 O O . VAL A 1 92 ? -0.684 2.976 -1.803 1.00 98.56 92 VAL A O 1
ATOM 692 N N . MET A 1 93 ? -0.706 1.599 -3.555 1.00 98.56 93 MET A N 1
ATOM 693 C CA . MET A 1 93 ? 0.531 2.145 -4.138 1.00 98.56 93 MET A CA 1
ATOM 694 C C . MET A 1 93 ? 0.464 3.665 -4.352 1.00 98.56 93 MET A C 1
ATOM 696 O O . MET A 1 93 ? 1.448 4.377 -4.121 1.00 98.56 93 MET A O 1
ATOM 700 N N . TYR A 1 94 ? -0.691 4.170 -4.793 1.00 97.00 94 TYR A N 1
ATOM 701 C CA . TYR A 1 94 ? -0.922 5.602 -4.933 1.00 97.00 94 TYR A CA 1
ATOM 702 C C . TYR A 1 94 ? -0.741 6.311 -3.590 1.00 97.00 94 TYR A C 1
ATOM 704 O O . TYR A 1 94 ? 0.008 7.284 -3.511 1.00 97.00 94 TYR A O 1
ATOM 712 N N . GLN A 1 95 ? -1.400 5.821 -2.541 1.00 96.50 95 GLN A N 1
ATOM 713 C CA . GLN A 1 95 ? -1.357 6.433 -1.218 1.00 96.50 95 GLN A CA 1
ATOM 714 C C . GLN A 1 95 ? 0.026 6.333 -0.555 1.00 96.50 95 GLN A C 1
ATOM 716 O O . GLN A 1 95 ? 0.437 7.269 0.129 1.00 96.50 95 GLN A O 1
ATOM 721 N N . GLU A 1 96 ? 0.744 5.231 -0.774 1.00 95.38 96 GLU A N 1
ATOM 722 C CA . GLU A 1 96 ? 2.037 4.956 -0.141 1.00 95.38 96 GLU A CA 1
ATOM 723 C C . GLU A 1 96 ? 3.195 5.744 -0.760 1.00 95.38 96 GLU A C 1
ATOM 725 O O . GLU A 1 96 ? 4.049 6.282 -0.055 1.00 95.38 96 GLU A O 1
ATOM 730 N N . SER A 1 97 ? 3.248 5.825 -2.092 1.00 96.19 97 SER A N 1
ATOM 731 C CA . SER A 1 97 ? 4.403 6.408 -2.789 1.00 96.19 97 SER A CA 1
ATOM 732 C C . SER A 1 97 ? 4.044 7.323 -3.952 1.00 96.19 97 SER A C 1
ATOM 734 O O . SER A 1 97 ? 4.931 7.970 -4.515 1.00 96.19 97 SER A O 1
ATOM 736 N N . GLY A 1 98 ? 2.780 7.360 -4.379 1.00 95.06 98 GLY A N 1
ATOM 737 C CA . GLY A 1 98 ? 2.398 7.978 -5.648 1.00 95.06 98 GLY A CA 1
ATOM 738 C C . GLY A 1 98 ? 3.095 7.324 -6.851 1.00 95.06 98 GLY A C 1
ATOM 739 O O . GLY A 1 98 ? 3.432 8.003 -7.825 1.00 95.06 98 GLY A O 1
ATOM 740 N N . GLY A 1 99 ? 3.401 6.027 -6.754 1.00 95.88 99 GLY A N 1
ATOM 741 C CA . GLY A 1 99 ? 4.133 5.287 -7.781 1.00 95.88 99 GLY A CA 1
ATOM 742 C C . GLY A 1 99 ? 5.620 5.646 -7.874 1.00 95.88 99 GLY A C 1
ATOM 743 O O . GLY A 1 99 ? 6.245 5.399 -8.903 1.00 95.88 99 GLY A O 1
ATOM 744 N N . ASN A 1 100 ? 6.206 6.247 -6.834 1.00 95.31 100 ASN A N 1
ATOM 745 C CA . ASN A 1 100 ? 7.627 6.588 -6.815 1.00 95.31 100 ASN A CA 1
ATOM 746 C C . ASN A 1 100 ? 8.432 5.504 -6.090 1.00 95.31 100 ASN A C 1
ATOM 748 O O . ASN A 1 100 ? 8.417 5.418 -4.867 1.00 95.31 100 ASN A O 1
ATOM 752 N N . GLN A 1 101 ? 9.208 4.711 -6.834 1.00 95.12 101 GLN A N 1
ATOM 753 C CA . GLN A 1 101 ? 10.152 3.769 -6.215 1.00 95.12 101 GLN A CA 1
ATOM 754 C C . GLN A 1 101 ? 11.346 4.487 -5.563 1.00 95.12 101 GLN A C 1
ATOM 756 O O . GLN A 1 101 ? 11.945 3.965 -4.622 1.00 95.12 101 GLN A O 1
ATOM 761 N N . LEU A 1 102 ? 11.722 5.661 -6.080 1.00 95.00 102 LEU A N 1
ATOM 762 C CA . LEU A 1 102 ? 12.911 6.400 -5.663 1.00 95.00 102 LEU A CA 1
ATOM 763 C C . LEU A 1 102 ? 12.554 7.786 -5.115 1.00 95.00 102 LEU A C 1
ATOM 765 O O . LEU A 1 102 ? 11.616 8.429 -5.584 1.00 95.00 102 LEU A O 1
ATOM 769 N N . ASP A 1 103 ? 13.345 8.262 -4.160 1.00 92.62 103 ASP A N 1
ATOM 770 C CA . ASP A 1 103 ? 13.341 9.646 -3.703 1.00 92.62 103 ASP A CA 1
ATOM 771 C C . ASP A 1 103 ? 13.997 10.591 -4.744 1.00 92.62 103 ASP A C 1
ATOM 773 O O . ASP A 1 103 ? 14.655 10.134 -5.688 1.00 92.62 103 ASP A O 1
ATOM 777 N N . PRO A 1 104 ? 13.885 11.928 -4.591 1.00 92.19 104 PRO A N 1
ATOM 778 C CA . PRO A 1 104 ? 14.498 12.885 -5.520 1.00 92.19 104 PRO A CA 1
ATOM 779 C C . PRO A 1 104 ? 16.032 12.818 -5.614 1.00 92.19 104 PRO A C 1
ATOM 781 O O . PRO A 1 104 ? 16.617 13.413 -6.519 1.00 92.19 104 PRO A O 1
ATOM 784 N N . SER A 1 105 ? 16.693 12.131 -4.679 1.00 93.75 105 SER A N 1
ATOM 785 C CA . SER A 1 105 ? 18.145 11.921 -4.666 1.00 93.75 105 SER A CA 1
ATOM 786 C C . SER A 1 105 ? 18.557 10.620 -5.367 1.00 93.75 105 SER A C 1
ATOM 788 O O . SER A 1 105 ? 19.752 10.375 -5.529 1.00 93.75 105 SER A O 1
ATOM 790 N N . GLY A 1 106 ? 17.592 9.804 -5.805 1.00 93.31 106 GLY A N 1
ATOM 791 C CA . GLY A 1 106 ? 17.808 8.535 -6.494 1.00 93.31 106 GLY A CA 1
ATOM 792 C C . GLY A 1 106 ? 17.971 7.324 -5.571 1.00 93.31 106 GLY A C 1
ATOM 793 O O . GLY A 1 106 ? 18.354 6.259 -6.057 1.00 93.31 106 GLY A O 1
ATOM 794 N N . HIS A 1 107 ? 17.701 7.451 -4.268 1.00 93.81 107 HIS A N 1
ATOM 795 C CA . HIS A 1 107 ? 17.661 6.307 -3.349 1.00 93.81 107 HIS A CA 1
ATOM 796 C C . HIS A 1 107 ? 16.258 5.704 -3.303 1.00 93.81 107 HIS A C 1
ATOM 798 O O . HIS A 1 107 ? 15.300 6.370 -3.669 1.00 93.81 107 HIS A O 1
ATOM 804 N N . VAL A 1 108 ? 16.113 4.459 -2.837 1.00 94.44 108 VAL A N 1
ATOM 805 C CA . VAL A 1 108 ? 14.784 3.856 -2.632 1.00 94.44 108 VAL A CA 1
ATOM 806 C C . VAL A 1 108 ? 13.975 4.721 -1.669 1.00 94.44 108 VAL A C 1
ATOM 808 O O . VAL A 1 108 ? 14.463 5.060 -0.587 1.00 94.44 108 VAL A O 1
ATOM 811 N N . LEU A 1 109 ? 12.749 5.069 -2.060 1.00 95.38 109 LEU A N 1
ATOM 812 C CA . LEU A 1 109 ? 11.855 5.872 -1.237 1.00 95.38 109 LEU A CA 1
ATOM 813 C C . LEU A 1 109 ? 11.623 5.154 0.094 1.00 95.38 109 LEU A C 1
ATOM 815 O O . LEU A 1 109 ? 11.118 4.034 0.108 1.00 95.38 109 LEU A O 1
ATOM 819 N N . THR A 1 110 ? 12.020 5.787 1.196 1.00 93.06 110 THR A N 1
ATOM 820 C CA . THR A 1 110 ? 11.996 5.175 2.529 1.00 93.06 110 THR A CA 1
ATOM 821 C C . THR A 1 110 ? 11.322 6.113 3.528 1.00 93.06 110 THR A C 1
ATOM 823 O O . THR A 1 110 ? 11.710 7.281 3.622 1.00 93.06 110 THR A O 1
ATOM 826 N N . SER A 1 111 ? 10.329 5.625 4.273 1.00 91.38 111 SER A N 1
ATOM 827 C CA . SER A 1 111 ? 9.654 6.401 5.319 1.00 91.38 111 SER A CA 1
ATOM 828 C C . SER A 1 111 ? 10.535 6.592 6.560 1.00 91.38 111 SER A C 1
ATOM 830 O O . SER A 1 111 ? 11.578 5.957 6.726 1.00 91.38 111 SER A O 1
ATOM 832 N N . SER A 1 112 ? 10.097 7.440 7.494 1.00 87.50 112 SER A N 1
ATOM 833 C CA . SER A 1 112 ? 10.760 7.594 8.798 1.00 87.50 112 SER A CA 1
ATOM 834 C C . SER A 1 112 ? 10.735 6.320 9.651 1.00 87.50 112 SER A C 1
ATOM 836 O O . SER A 1 112 ? 11.619 6.147 10.489 1.00 87.50 112 SER A O 1
ATOM 838 N N . ALA A 1 113 ? 9.750 5.440 9.439 1.00 84.50 113 ALA A N 1
ATOM 839 C CA . ALA A 1 113 ? 9.647 4.134 10.090 1.00 84.50 113 ALA A CA 1
ATOM 840 C C . ALA A 1 113 ? 10.513 3.060 9.406 1.00 84.50 113 ALA A C 1
ATOM 842 O O . ALA A 1 113 ? 10.750 2.001 9.980 1.00 84.50 113 ALA A O 1
ATOM 843 N N . GLY A 1 114 ? 11.044 3.345 8.211 1.00 89.00 114 GLY A N 1
ATOM 844 C CA . GLY A 1 114 ? 11.880 2.421 7.446 1.00 89.00 114 GLY A CA 1
ATOM 845 C C . GLY A 1 114 ? 11.121 1.585 6.416 1.00 89.00 114 GLY A C 1
ATOM 846 O O . GLY A 1 114 ? 11.731 0.717 5.803 1.00 89.00 114 GLY A O 1
ATOM 847 N N . ALA A 1 115 ? 9.831 1.850 6.200 1.00 92.62 115 ALA A N 1
ATOM 848 C CA . ALA A 1 115 ? 9.055 1.288 5.098 1.00 92.62 115 ALA A CA 1
ATOM 849 C C . ALA A 1 115 ? 9.635 1.707 3.739 1.00 92.62 115 ALA A C 1
ATOM 851 O O . ALA A 1 115 ? 10.094 2.841 3.610 1.00 92.62 115 ALA A O 1
ATOM 852 N N . MET A 1 116 ? 9.647 0.816 2.740 1.00 93.88 116 MET A N 1
ATOM 853 C CA . MET A 1 116 ? 10.399 1.034 1.496 1.00 93.88 116 MET A CA 1
ATOM 854 C C . MET A 1 116 ? 9.597 0.817 0.210 1.00 93.88 116 MET A C 1
ATOM 856 O O . MET A 1 116 ? 8.810 -0.122 0.091 1.00 93.88 116 MET A O 1
ATOM 860 N N . GLY A 1 117 ? 9.916 1.627 -0.802 1.00 95.88 117 GLY A N 1
ATOM 861 C CA . GLY A 1 117 ? 9.517 1.445 -2.197 1.00 95.88 117 GLY A CA 1
ATOM 862 C C . GLY A 1 117 ? 8.053 1.774 -2.494 1.00 95.88 117 GLY A C 1
ATOM 863 O O . GLY A 1 117 ? 7.402 2.514 -1.759 1.00 95.88 117 GLY A O 1
ATOM 864 N N . LEU A 1 118 ? 7.550 1.234 -3.602 1.00 97.69 118 LEU A N 1
ATOM 865 C CA . LEU A 1 118 ? 6.231 1.544 -4.162 1.00 97.69 118 LEU A CA 1
ATOM 866 C C . LEU A 1 118 ? 5.055 1.328 -3.203 1.00 97.69 118 LEU A C 1
ATOM 868 O O . LEU A 1 118 ? 4.140 2.149 -3.175 1.00 97.69 118 LEU A O 1
ATOM 872 N N . MET A 1 119 ? 5.074 0.236 -2.443 1.00 97.75 119 MET A N 1
ATOM 873 C CA . MET A 1 119 ? 4.007 -0.143 -1.512 1.00 97.75 119 MET A CA 1
ATOM 874 C C . MET A 1 119 ? 4.398 0.047 -0.043 1.00 97.75 119 MET A C 1
ATOM 876 O O . MET A 1 119 ? 3.687 -0.439 0.832 1.00 97.75 119 MET A O 1
ATOM 880 N N . GLN A 1 120 ? 5.527 0.729 0.214 1.00 96.69 120 GLN A N 1
ATOM 881 C CA . GLN A 1 120 ? 6.030 1.051 1.556 1.00 96.69 120 GLN A CA 1
ATOM 882 C C . GLN A 1 120 ? 5.958 -0.154 2.514 1.00 96.69 120 GLN A C 1
ATOM 884 O O . GLN A 1 120 ? 5.404 -0.090 3.606 1.00 96.69 120 GLN A O 1
ATOM 889 N N . VAL A 1 121 ? 6.548 -1.278 2.108 1.00 92.75 121 VAL A N 1
ATOM 890 C CA . VAL A 1 121 ? 6.613 -2.477 2.955 1.00 92.75 121 VAL A CA 1
ATOM 891 C C . VAL A 1 121 ? 7.768 -2.326 3.947 1.00 92.75 121 VAL A C 1
ATOM 893 O O . VAL A 1 121 ? 8.891 -1.981 3.561 1.00 92.75 121 VAL A O 1
ATOM 896 N N . GLU A 1 122 ? 7.506 -2.572 5.230 1.00 89.25 122 GLU A N 1
ATOM 897 C CA . GLU A 1 122 ? 8.537 -2.562 6.271 1.00 89.25 122 GLU A CA 1
ATOM 898 C C . GLU A 1 122 ? 9.453 -3.796 6.180 1.00 89.25 122 GLU A C 1
ATOM 900 O O . GLU A 1 122 ? 8.967 -4.905 5.943 1.00 89.25 122 GLU A O 1
ATOM 905 N N . PRO A 1 123 ? 10.769 -3.658 6.437 1.00 83.88 123 PRO A N 1
ATOM 906 C CA . PRO A 1 123 ? 11.704 -4.781 6.412 1.00 83.88 123 PRO A CA 1
ATOM 907 C C . PRO A 1 123 ? 11.310 -5.948 7.326 1.00 83.88 123 PRO A C 1
ATOM 909 O O . PRO A 1 123 ? 11.403 -7.099 6.913 1.00 83.88 123 PRO A O 1
ATOM 912 N N . SER A 1 124 ? 10.829 -5.666 8.543 1.00 84.38 124 SER A N 1
ATOM 913 C CA . SER A 1 124 ? 10.372 -6.699 9.484 1.00 84.38 124 SER A CA 1
ATOM 914 C C . SER A 1 124 ? 9.158 -7.468 8.977 1.00 84.38 124 SER A C 1
ATOM 916 O O . SER A 1 124 ? 9.042 -8.660 9.243 1.00 84.38 124 SER A O 1
ATOM 918 N N . THR A 1 125 ? 8.273 -6.805 8.231 1.00 84.81 125 THR A N 1
ATOM 919 C CA . THR A 1 125 ? 7.130 -7.453 7.583 1.00 84.81 125 THR A CA 1
ATOM 920 C C . THR A 1 125 ? 7.605 -8.287 6.398 1.00 84.81 125 THR A C 1
ATOM 922 O O . THR A 1 125 ? 7.237 -9.451 6.280 1.00 84.81 125 THR A O 1
ATOM 925 N N . ALA A 1 126 ? 8.511 -7.743 5.578 1.00 83.06 126 ALA A N 1
ATOM 926 C CA . ALA A 1 126 ? 9.072 -8.435 4.420 1.00 83.06 126 ALA A CA 1
ATOM 927 C C . ALA A 1 126 ? 9.782 -9.751 4.781 1.00 83.06 126 ALA A C 1
ATOM 929 O O . ALA A 1 126 ? 9.733 -10.694 4.000 1.00 83.06 126 ALA A O 1
ATOM 930 N N . GLU A 1 127 ? 10.405 -9.855 5.960 1.00 80.69 127 GLU A N 1
ATOM 931 C CA . GLU A 1 127 ? 11.041 -11.098 6.424 1.00 80.69 127 GLU A CA 1
ATOM 932 C C . GLU A 1 127 ? 10.064 -12.285 6.542 1.00 80.69 127 GLU A C 1
ATOM 934 O O . GLU A 1 127 ? 10.495 -13.435 6.404 1.00 80.69 127 GLU A O 1
ATOM 939 N N . GLY A 1 128 ? 8.775 -12.020 6.785 1.00 80.81 128 GLY A N 1
ATOM 940 C CA . GLY A 1 128 ? 7.719 -13.033 6.874 1.00 80.81 128 GLY A CA 1
ATOM 941 C C . GLY A 1 128 ? 7.079 -13.417 5.535 1.00 80.81 128 GLY A C 1
ATOM 942 O O . GLY A 1 128 ? 6.383 -14.428 5.479 1.00 80.81 128 GLY A O 1
ATOM 943 N N . LEU A 1 129 ? 7.339 -12.648 4.476 1.00 84.50 129 LEU A N 1
ATOM 944 C CA . LEU A 1 129 ? 6.682 -12.752 3.171 1.00 84.50 129 LEU A CA 1
ATOM 945 C C . LEU A 1 129 ? 7.477 -13.604 2.168 1.00 84.50 129 LEU A C 1
ATOM 947 O O . LEU A 1 129 ? 8.652 -13.948 2.375 1.00 84.50 129 LEU A O 1
ATOM 951 N N . THR A 1 130 ? 6.836 -13.954 1.052 1.00 82.19 130 THR A N 1
ATOM 952 C CA . THR A 1 130 ? 7.393 -14.818 0.015 1.00 82.19 130 THR A CA 1
ATOM 953 C C . THR A 1 130 ? 7.250 -14.260 -1.401 1.00 82.19 130 THR A C 1
ATOM 955 O O . THR A 1 130 ? 6.198 -13.854 -1.874 1.00 82.19 130 THR A O 1
ATOM 958 N N . VAL A 1 131 ? 8.320 -14.359 -2.187 1.00 72.88 131 VAL A N 1
ATOM 959 C CA . VAL A 1 131 ? 8.269 -14.068 -3.624 1.00 72.88 131 VAL A CA 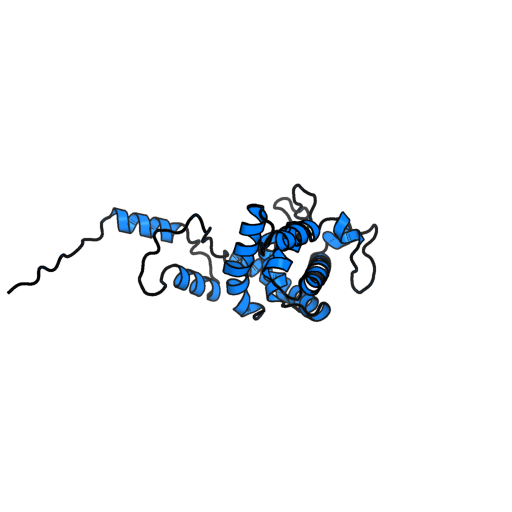1
ATOM 960 C C . VAL A 1 131 ? 8.157 -15.389 -4.370 1.00 72.88 131 VAL A C 1
ATOM 962 O O . VAL A 1 131 ? 9.099 -16.182 -4.382 1.00 72.88 131 VAL A O 1
ATOM 965 N N . ASN A 1 132 ? 7.008 -15.651 -5.002 1.00 69.75 132 ASN A N 1
ATOM 966 C CA . ASN A 1 132 ? 6.724 -16.930 -5.672 1.00 69.75 132 ASN A CA 1
ATOM 967 C C . ASN A 1 132 ? 6.909 -18.153 -4.744 1.00 69.75 132 ASN A C 1
ATOM 969 O O . ASN A 1 132 ? 7.447 -19.183 -5.160 1.00 69.75 132 ASN A O 1
ATOM 973 N N . GLY A 1 133 ? 6.513 -18.036 -3.471 1.00 72.19 133 GLY A N 1
ATOM 974 C CA . GLY A 1 133 ? 6.667 -19.101 -2.475 1.00 72.19 133 GLY A CA 1
ATOM 975 C C . GLY A 1 133 ? 8.099 -19.295 -1.960 1.00 72.19 133 GLY A C 1
ATOM 976 O O . GLY A 1 133 ? 8.373 -20.283 -1.276 1.00 72.19 133 GLY A O 1
ATOM 977 N N . VAL A 1 134 ? 9.022 -18.381 -2.282 1.00 74.94 134 VAL A N 1
ATOM 978 C CA . VAL A 1 134 ? 10.380 -18.350 -1.725 1.00 74.94 134 VAL A CA 1
ATOM 979 C C . VAL A 1 134 ? 10.461 -17.247 -0.668 1.00 74.94 134 VAL A C 1
ATOM 981 O O . VAL A 1 134 ? 10.221 -16.091 -1.009 1.00 74.94 134 VAL A O 1
ATOM 984 N N . PRO A 1 135 ? 10.816 -17.558 0.591 1.00 78.62 135 PRO A N 1
ATOM 985 C CA . PRO A 1 135 ? 10.961 -16.544 1.630 1.00 78.62 135 PRO A CA 1
ATOM 986 C C . PRO A 1 135 ? 12.010 -15.493 1.266 1.00 78.62 135 PRO A C 1
ATOM 988 O O . PRO A 1 135 ? 13.120 -15.843 0.856 1.00 78.62 135 PRO A O 1
ATOM 991 N N . VAL A 1 136 ? 11.673 -14.223 1.481 1.00 76.31 136 VAL A N 1
ATOM 992 C CA . VAL A 1 136 ? 12.572 -13.071 1.285 1.00 76.31 136 VAL A CA 1
ATOM 993 C C . VAL A 1 136 ? 13.820 -13.178 2.176 1.00 76.31 136 VAL A C 1
ATOM 995 O O . VAL A 1 136 ? 14.955 -12.975 1.735 1.00 76.31 136 VAL A O 1
ATOM 998 N N . GLY A 1 137 ? 13.631 -13.559 3.445 1.00 70.25 137 GLY A N 1
ATOM 999 C CA . GLY A 1 137 ? 14.716 -13.774 4.404 1.00 70.25 137 GLY A CA 1
ATOM 1000 C C . GLY A 1 137 ? 15.699 -12.596 4.497 1.00 70.25 137 GLY A C 1
ATOM 1001 O O . GLY A 1 137 ? 15.322 -11.428 4.484 1.00 70.25 137 GLY A O 1
ATOM 1002 N N . ALA A 1 138 ? 17.000 -12.892 4.577 1.00 73.81 138 ALA A N 1
ATOM 1003 C CA . ALA A 1 138 ? 18.044 -11.880 4.781 1.00 73.81 138 ALA A CA 1
ATOM 1004 C C . ALA A 1 138 ? 18.313 -10.964 3.563 1.00 73.81 138 ALA A C 1
ATOM 1006 O O . ALA A 1 138 ? 19.182 -10.093 3.643 1.00 73.81 138 ALA A O 1
ATOM 1007 N N . SER A 1 139 ? 17.619 -11.162 2.437 1.00 77.56 139 SER A N 1
ATOM 1008 C CA . SER A 1 139 ? 17.796 -10.386 1.201 1.00 77.56 139 SER A CA 1
ATOM 1009 C C . SER A 1 139 ? 16.749 -9.286 0.999 1.00 77.56 139 SER A C 1
ATOM 1011 O O . SER A 1 139 ? 16.772 -8.634 -0.045 1.00 77.56 139 SER A O 1
ATOM 1013 N N . TRP A 1 140 ? 15.943 -8.987 2.029 1.00 80.62 140 TRP A N 1
ATOM 1014 C CA . TRP A 1 140 ? 14.851 -8.004 1.995 1.00 80.62 140 TRP A CA 1
ATOM 1015 C C . TRP A 1 140 ? 15.197 -6.674 1.325 1.00 80.62 140 TRP A C 1
ATOM 1017 O O . TRP A 1 140 ? 14.362 -6.121 0.622 1.00 80.62 140 TRP A O 1
ATOM 1027 N N . TYR A 1 141 ? 16.419 -6.151 1.476 1.00 82.12 141 TYR A N 1
ATOM 1028 C CA . TYR A 1 141 ? 16.785 -4.879 0.845 1.00 82.12 141 TYR A CA 1
ATOM 1029 C C . TYR A 1 141 ? 16.839 -4.987 -0.684 1.00 82.12 141 TYR A C 1
ATOM 1031 O O . TYR A 1 141 ? 16.350 -4.109 -1.396 1.00 82.12 141 TYR A O 1
ATOM 1039 N N . ALA A 1 142 ? 17.437 -6.060 -1.210 1.00 80.62 142 ALA A N 1
ATOM 1040 C CA . ALA A 1 142 ? 17.507 -6.287 -2.652 1.00 80.62 142 ALA A CA 1
ATOM 1041 C C . ALA A 1 142 ? 16.101 -6.483 -3.239 1.00 80.62 142 ALA A C 1
ATOM 1043 O O . ALA A 1 142 ? 15.812 -5.975 -4.320 1.00 80.62 142 ALA A O 1
ATOM 1044 N N . ASP A 1 143 ? 15.226 -7.143 -2.485 1.00 82.81 143 ASP A N 1
ATOM 1045 C CA . ASP A 1 143 ? 13.848 -7.408 -2.882 1.00 82.81 143 ASP A CA 1
ATOM 1046 C C . ASP A 1 143 ? 12.985 -6.139 -2.829 1.00 82.81 143 ASP A C 1
ATOM 1048 O O . ASP A 1 143 ? 12.362 -5.775 -3.822 1.00 82.81 143 ASP A O 1
ATOM 1052 N N . LEU A 1 144 ? 13.029 -5.377 -1.734 1.00 86.81 144 LEU A N 1
ATOM 1053 C CA . LEU A 1 144 ? 12.259 -4.138 -1.583 1.00 86.81 144 LEU A CA 1
ATOM 1054 C C . LEU A 1 144 ? 12.761 -2.995 -2.479 1.00 86.81 144 LEU A C 1
ATOM 1056 O O . LEU A 1 144 ? 11.986 -2.102 -2.829 1.00 86.81 144 LEU A O 1
ATOM 1060 N N . SER A 1 145 ? 14.036 -3.015 -2.879 1.00 89.81 145 SER A N 1
ATOM 1061 C CA . SER A 1 145 ? 14.592 -2.047 -3.836 1.00 89.81 145 SER A CA 1
ATOM 1062 C C . SER A 1 145 ? 14.222 -2.340 -5.294 1.00 89.81 145 SER A C 1
ATOM 1064 O O . SER A 1 145 ? 14.309 -1.432 -6.127 1.00 89.81 145 SER A O 1
ATOM 1066 N N . ASN A 1 146 ? 13.764 -3.555 -5.609 1.00 93.38 146 ASN A N 1
ATOM 1067 C CA . ASN A 1 146 ? 13.241 -3.904 -6.924 1.00 93.38 146 ASN A CA 1
ATOM 1068 C C . ASN A 1 146 ? 11.739 -3.546 -7.020 1.00 93.38 146 ASN A C 1
ATOM 1070 O O . ASN A 1 146 ? 10.961 -4.057 -6.220 1.00 93.38 146 ASN A O 1
ATOM 1074 N N . PRO A 1 147 ? 11.302 -2.725 -7.997 1.00 95.38 147 PRO A N 1
ATOM 1075 C CA . PRO A 1 147 ? 9.899 -2.318 -8.120 1.00 95.38 147 PRO A CA 1
ATOM 1076 C C . PRO A 1 147 ? 8.914 -3.490 -8.217 1.00 95.38 147 PRO A C 1
ATOM 1078 O O . PRO A 1 147 ? 7.951 -3.547 -7.461 1.00 95.38 147 PRO A O 1
ATOM 1081 N N . THR A 1 148 ? 9.163 -4.446 -9.115 1.00 94.69 148 THR A N 1
ATOM 1082 C CA . THR A 1 148 ? 8.263 -5.582 -9.352 1.00 94.69 148 THR A CA 1
ATOM 1083 C C . THR A 1 148 ? 8.164 -6.473 -8.116 1.00 94.69 148 THR A C 1
ATOM 1085 O O . THR A 1 148 ? 7.070 -6.878 -7.731 1.00 94.69 148 THR A O 1
ATOM 1088 N N . THR A 1 149 ? 9.288 -6.742 -7.447 1.00 92.56 149 THR A N 1
ATOM 1089 C CA . THR A 1 149 ? 9.282 -7.506 -6.194 1.00 92.56 149 THR A CA 1
ATOM 1090 C C . THR A 1 149 ? 8.581 -6.746 -5.066 1.00 92.56 149 THR A C 1
ATOM 1092 O O . THR A 1 149 ? 7.821 -7.352 -4.319 1.00 92.56 149 THR A O 1
ATOM 1095 N N . ASN A 1 150 ? 8.771 -5.428 -4.959 1.00 96.00 150 ASN A N 1
ATOM 1096 C CA . ASN A 1 150 ? 8.081 -4.599 -3.970 1.00 96.00 150 ASN A CA 1
ATOM 1097 C C . ASN A 1 150 ? 6.551 -4.654 -4.144 1.00 96.00 150 ASN A C 1
ATOM 1099 O O . ASN A 1 150 ? 5.839 -4.813 -3.157 1.00 96.00 150 ASN A O 1
ATOM 1103 N N . ILE A 1 151 ? 6.062 -4.616 -5.392 1.00 97.50 151 ILE A N 1
ATOM 1104 C CA . ILE A 1 151 ? 4.635 -4.785 -5.716 1.00 97.50 151 ILE A CA 1
ATOM 1105 C C . ILE A 1 151 ? 4.136 -6.166 -5.294 1.00 97.50 151 ILE A C 1
ATOM 1107 O O . ILE A 1 151 ? 3.077 -6.267 -4.687 1.00 97.50 151 ILE A O 1
ATOM 1111 N N . LEU A 1 152 ? 4.887 -7.229 -5.595 1.00 95.19 152 LEU A N 1
ATOM 1112 C CA . LEU A 1 152 ? 4.498 -8.588 -5.212 1.00 95.19 152 LEU A CA 1
ATOM 1113 C C . LEU A 1 152 ? 4.410 -8.747 -3.692 1.00 95.19 152 LEU A C 1
ATOM 1115 O O . LEU A 1 152 ? 3.433 -9.304 -3.212 1.00 95.19 152 LEU A O 1
ATOM 1119 N N . LEU A 1 153 ? 5.385 -8.224 -2.944 1.00 93.94 153 LEU A N 1
ATOM 1120 C CA . LEU A 1 153 ? 5.395 -8.302 -1.481 1.00 93.94 153 LEU A CA 1
ATOM 1121 C C . LEU A 1 153 ? 4.273 -7.474 -0.850 1.00 93.94 153 LEU A C 1
ATOM 1123 O O . LEU A 1 153 ? 3.586 -7.952 0.047 1.00 93.94 153 LEU A O 1
ATOM 1127 N N . GLY A 1 154 ? 4.051 -6.250 -1.332 1.00 96.50 154 GLY A N 1
ATOM 1128 C CA . GLY A 1 154 ? 2.937 -5.434 -0.855 1.00 96.50 154 GLY A CA 1
ATOM 1129 C C . GLY A 1 154 ? 1.582 -6.061 -1.188 1.00 96.50 154 GLY A C 1
ATOM 1130 O O . GLY A 1 154 ? 0.678 -6.034 -0.359 1.00 96.50 154 GLY A O 1
ATOM 1131 N N . ALA A 1 155 ? 1.441 -6.681 -2.364 1.00 97.50 155 ALA A N 1
ATOM 1132 C CA . ALA A 1 155 ? 0.225 -7.387 -2.756 1.00 97.50 155 ALA A CA 1
ATOM 1133 C C . ALA A 1 155 ? -0.005 -8.678 -1.956 1.00 97.50 155 ALA A C 1
ATOM 1135 O O . ALA A 1 155 ? -1.151 -8.969 -1.626 1.00 97.50 155 ALA A O 1
ATOM 1136 N N . GLU A 1 156 ? 1.050 -9.424 -1.615 1.00 95.31 156 GLU A N 1
ATOM 1137 C CA . GLU A 1 156 ? 0.957 -10.592 -0.733 1.00 95.31 156 GLU A CA 1
ATOM 1138 C C . GLU A 1 156 ? 0.437 -10.172 0.644 1.00 95.31 156 GLU A C 1
ATOM 1140 O O . GLU A 1 156 ? -0.616 -10.654 1.060 1.00 95.31 156 GLU A O 1
ATOM 1145 N N . LEU A 1 157 ? 1.086 -9.191 1.285 1.00 95.81 157 LEU A N 1
ATOM 1146 C CA . LEU A 1 157 ? 0.647 -8.634 2.568 1.00 95.81 157 LEU A CA 1
ATOM 1147 C C . LEU A 1 157 ? -0.804 -8.142 2.509 1.00 95.81 157 LEU A C 1
ATOM 1149 O O . LEU A 1 157 ? -1.619 -8.460 3.372 1.00 95.81 157 LEU A O 1
ATOM 1153 N N . LEU A 1 158 ? -1.142 -7.376 1.470 1.00 97.94 158 LEU A N 1
ATOM 1154 C CA . LEU A 1 158 ? -2.491 -6.856 1.283 1.00 97.94 158 LEU A CA 1
ATOM 1155 C C . LEU A 1 158 ? -3.512 -7.983 1.103 1.00 97.94 158 LEU A C 1
ATOM 1157 O O . LEU A 1 158 ? -4.626 -7.857 1.596 1.00 97.94 158 LEU A O 1
ATOM 1161 N N . SER A 1 159 ? -3.146 -9.082 0.438 1.00 97.38 159 SER A N 1
ATOM 1162 C CA . SER A 1 159 ? -4.027 -10.239 0.254 1.00 97.38 159 SER A CA 1
ATOM 1163 C C . SER A 1 159 ? -4.258 -11.032 1.536 1.00 97.38 159 SER A C 1
ATOM 1165 O O . SER A 1 159 ? -5.383 -11.469 1.776 1.00 97.38 159 SER A O 1
ATOM 1167 N N . GLU A 1 160 ? -3.234 -11.173 2.384 1.00 96.00 160 GLU A N 1
ATOM 1168 C CA . GLU A 1 160 ? -3.369 -11.810 3.695 1.00 96.00 160 GLU A CA 1
ATOM 1169 C C . GLU A 1 160 ? -4.396 -11.055 4.537 1.00 96.00 160 GLU A C 1
ATOM 1171 O O . GLU A 1 160 ? -5.367 -11.652 5.003 1.00 96.00 160 GLU A O 1
ATOM 1176 N N . LEU A 1 161 ? -4.249 -9.729 4.617 1.00 97.81 161 LEU A N 1
ATOM 1177 C CA . LEU A 1 161 ? -5.182 -8.855 5.323 1.00 97.81 161 LEU A CA 1
ATOM 1178 C C . LEU A 1 161 ? -6.570 -8.863 4.671 1.00 97.81 161 LEU A C 1
ATOM 1180 O O . LEU A 1 161 ? -7.578 -8.966 5.364 1.00 97.81 161 LEU A O 1
ATOM 1184 N N . TYR A 1 162 ? -6.642 -8.819 3.340 1.00 98.31 162 TYR A N 1
ATOM 1185 C CA . TYR A 1 162 ? -7.916 -8.836 2.623 1.00 98.31 162 TYR A CA 1
ATOM 1186 C C . TYR A 1 162 ? -8.734 -10.085 2.944 1.00 98.31 162 TYR A C 1
ATOM 1188 O O . TYR A 1 162 ? -9.937 -9.999 3.173 1.00 98.31 162 TYR A O 1
ATOM 1196 N N . HIS A 1 163 ? -8.093 -11.248 3.024 1.00 96.94 163 HIS A N 1
ATOM 1197 C CA . HIS A 1 163 ? -8.773 -12.484 3.394 1.00 96.94 163 HIS A CA 1
ATOM 1198 C C . HIS A 1 163 ? -9.025 -12.607 4.904 1.00 96.94 163 HIS A C 1
ATOM 1200 O O . HIS A 1 163 ? -10.071 -13.131 5.292 1.00 96.94 163 HIS A O 1
ATOM 1206 N N . GLU A 1 164 ? -8.120 -12.112 5.751 1.00 97.19 164 GLU A N 1
ATOM 1207 C CA . GLU A 1 164 ? -8.290 -12.069 7.210 1.00 97.19 164 GLU A CA 1
ATOM 1208 C C . GLU A 1 164 ? -9.520 -11.241 7.616 1.00 97.19 164 GLU A C 1
ATOM 1210 O O . GLU A 1 164 ? -10.341 -11.692 8.418 1.00 97.19 164 GLU A O 1
ATOM 1215 N N . PHE A 1 165 ? -9.716 -10.089 6.973 1.00 97.50 165 PHE A N 1
ATOM 1216 C CA . PHE A 1 165 ? -10.840 -9.180 7.200 1.00 97.50 165 PHE A CA 1
ATOM 1217 C C . PHE A 1 165 ? -12.027 -9.432 6.251 1.00 97.50 165 PHE A C 1
ATOM 1219 O O . PHE A 1 165 ? -12.818 -8.538 5.960 1.00 97.50 165 PHE A O 1
ATOM 1226 N N . ASN A 1 166 ? -12.204 -10.678 5.791 1.00 97.25 166 ASN A N 1
ATOM 1227 C CA . ASN A 1 166 ? -13.375 -11.138 5.026 1.00 97.25 166 ASN A CA 1
ATOM 1228 C C . ASN A 1 166 ? -13.709 -10.274 3.796 1.00 97.25 166 ASN A C 1
ATOM 1230 O O . ASN A 1 166 ? -14.878 -9.992 3.527 1.00 97.25 166 ASN A O 1
ATOM 1234 N N . GLU A 1 167 ? -12.681 -9.856 3.063 1.00 97.88 167 GLU A N 1
ATOM 1235 C CA . GLU A 1 167 ? -12.774 -9.038 1.852 1.00 97.88 167 GLU A CA 1
ATOM 1236 C C . GLU A 1 167 ? -13.345 -7.624 2.107 1.00 97.88 167 GLU A C 1
ATOM 1238 O O . GLU A 1 167 ? -13.708 -6.907 1.168 1.00 97.88 167 GLU A O 1
ATOM 1243 N N . ASN A 1 168 ? -13.401 -7.182 3.374 1.00 98.19 168 ASN A N 1
ATOM 1244 C CA . ASN A 1 168 ? -13.787 -5.823 3.731 1.00 98.19 168 ASN A CA 1
ATOM 1245 C C . ASN A 1 168 ? -12.633 -4.852 3.461 1.00 98.19 168 ASN A C 1
ATOM 1247 O O . ASN A 1 168 ? -11.613 -4.847 4.148 1.00 98.19 168 ASN A O 1
ATOM 1251 N N . VAL A 1 169 ? -12.829 -3.988 2.469 1.00 98.00 169 VAL A N 1
ATOM 1252 C CA . VAL A 1 169 ? -11.824 -3.034 1.992 1.00 98.00 169 VAL A C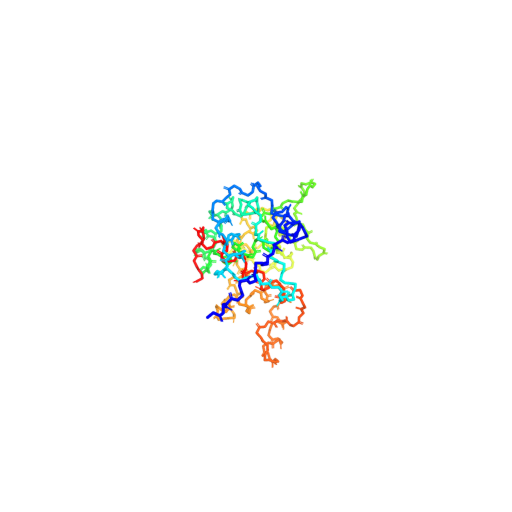A 1
ATOM 1253 C C . VAL A 1 169 ? -11.408 -2.031 3.069 1.00 98.00 169 VAL A C 1
ATOM 1255 O O . VAL A 1 169 ? -10.221 -1.749 3.187 1.00 98.00 169 VAL A O 1
ATOM 1258 N N . GLU A 1 170 ? -12.339 -1.493 3.860 1.00 98.06 170 GLU A N 1
ATOM 1259 C CA . GLU A 1 170 ? -12.005 -0.480 4.874 1.00 98.06 170 GLU A CA 1
ATOM 1260 C C . GLU A 1 170 ? -11.175 -1.083 6.012 1.00 98.06 170 GLU A C 1
ATOM 1262 O O . GLU A 1 170 ? -10.130 -0.532 6.360 1.00 98.06 170 GLU A O 1
ATOM 1267 N N . GLU A 1 171 ? -11.590 -2.248 6.513 1.00 98.31 171 GLU A N 1
ATOM 1268 C CA . GLU A 1 171 ? -10.878 -2.991 7.562 1.00 98.31 171 GLU A CA 1
ATOM 1269 C C . GLU A 1 171 ? -9.486 -3.422 7.065 1.00 98.31 171 GLU A C 1
ATOM 1271 O O . GLU A 1 171 ? -8.481 -3.221 7.743 1.00 98.31 171 GLU A O 1
ATOM 1276 N N . THR A 1 172 ? -9.398 -3.911 5.823 1.00 98.50 172 THR A N 1
ATOM 1277 C CA . THR A 1 172 ? -8.130 -4.308 5.186 1.00 98.50 172 THR A CA 1
ATOM 1278 C C . THR A 1 172 ? -7.148 -3.143 5.085 1.00 98.50 172 THR A C 1
ATOM 1280 O O . THR A 1 172 ? -5.981 -3.274 5.450 1.00 98.50 172 THR A O 1
ATOM 1283 N N . LEU A 1 173 ? -7.601 -1.990 4.583 1.00 98.38 173 LEU A N 1
ATOM 1284 C CA . LEU A 1 173 ? -6.763 -0.798 4.434 1.00 98.38 173 LEU A CA 1
ATOM 1285 C C . LEU A 1 173 ? -6.343 -0.234 5.792 1.00 98.38 173 LEU A C 1
ATOM 1287 O O . LEU A 1 173 ? -5.210 0.223 5.952 1.00 98.38 173 LEU A O 1
ATOM 1291 N N . SER A 1 174 ? -7.243 -0.293 6.772 1.00 97.94 174 SER A N 1
ATOM 1292 C CA . SER A 1 174 ? -6.945 0.092 8.145 1.00 97.94 174 SER A CA 1
ATOM 1293 C C . SER A 1 174 ? -5.861 -0.804 8.744 1.00 97.94 174 SER A C 1
ATOM 1295 O O . SER A 1 174 ? -4.864 -0.300 9.261 1.00 97.94 174 SER A O 1
ATOM 1297 N N . ALA A 1 175 ? -5.985 -2.123 8.585 1.00 97.44 175 ALA A N 1
ATOM 1298 C CA . ALA A 1 175 ? -4.994 -3.089 9.039 1.00 97.44 175 ALA A CA 1
ATOM 1299 C C . ALA A 1 175 ? -3.651 -2.958 8.303 1.00 97.44 175 ALA A C 1
ATOM 1301 O O . ALA A 1 175 ? -2.604 -3.117 8.928 1.00 97.44 175 ALA A O 1
ATOM 1302 N N . TYR A 1 176 ? -3.652 -2.617 7.010 1.00 96.69 176 TYR A N 1
ATOM 1303 C CA . TYR A 1 176 ? -2.420 -2.383 6.248 1.00 96.69 176 TYR A CA 1
ATOM 1304 C C . TYR A 1 176 ? -1.652 -1.172 6.796 1.00 96.69 176 TYR A C 1
ATOM 1306 O O . TYR A 1 176 ? -0.429 -1.207 6.910 1.00 96.69 176 TYR A O 1
ATOM 1314 N N . ASN A 1 177 ? -2.367 -0.110 7.182 1.00 96.00 177 ASN A N 1
ATOM 1315 C CA . ASN A 1 177 ? -1.763 1.131 7.662 1.00 96.00 177 ASN A CA 1
ATOM 1316 C C . ASN A 1 177 ? -1.421 1.129 9.164 1.00 96.00 177 ASN A C 1
ATOM 1318 O O . ASN A 1 177 ? -0.353 1.599 9.552 1.00 96.00 177 ASN A O 1
ATOM 1322 N N . ALA A 1 178 ? -2.327 0.644 10.016 1.00 93.56 178 ALA A N 1
ATOM 1323 C CA . ALA A 1 178 ? -2.188 0.668 11.476 1.00 93.56 178 ALA A CA 1
ATOM 1324 C C . ALA A 1 178 ? -1.679 -0.656 12.070 1.00 93.56 178 ALA A C 1
ATOM 1326 O O . ALA A 1 178 ? -1.311 -0.705 13.247 1.00 93.56 178 ALA A O 1
ATOM 1327 N N . GLY A 1 179 ? -1.668 -1.722 11.271 1.00 93.75 179 GLY A N 1
ATOM 1328 C CA . GLY A 1 179 ? -1.426 -3.093 11.701 1.00 93.75 179 GLY A CA 1
ATOM 1329 C C . GLY A 1 179 ? -2.720 -3.831 12.091 1.00 93.75 179 GLY A C 1
ATOM 1330 O O . GLY A 1 179 ? -3.647 -3.220 12.631 1.00 93.75 179 GLY A O 1
ATOM 1331 N N . PRO A 1 180 ? -2.779 -5.164 11.896 1.00 93.81 180 PRO A N 1
ATOM 1332 C CA . PRO A 1 180 ? -3.986 -5.962 12.132 1.00 93.81 180 PRO A CA 1
ATOM 1333 C C . PRO A 1 180 ? -4.461 -5.909 13.587 1.00 93.81 180 PRO A C 1
ATOM 1335 O O . PRO A 1 180 ? -5.650 -5.760 13.835 1.00 93.81 180 PRO A O 1
ATOM 1338 N N . GLY A 1 181 ? -3.547 -5.914 14.564 1.00 95.25 181 GLY A N 1
ATOM 1339 C CA . GLY A 1 181 ? -3.930 -5.842 15.980 1.00 95.25 181 GLY A CA 1
ATOM 1340 C C . GLY A 1 181 ? -4.617 -4.527 16.377 1.00 95.25 181 GLY A C 1
ATOM 1341 O O . GLY A 1 181 ? -5.478 -4.528 17.254 1.00 95.25 181 GLY A O 1
ATOM 1342 N N . ALA A 1 182 ? -4.267 -3.407 15.730 1.00 96.19 182 ALA A N 1
ATOM 1343 C CA . ALA A 1 182 ? -4.944 -2.129 15.958 1.00 96.19 182 ALA A CA 1
ATOM 1344 C C . ALA A 1 182 ? -6.359 -2.131 15.360 1.00 96.19 182 ALA A C 1
ATOM 1346 O O . ALA A 1 182 ? -7.280 -1.560 15.947 1.00 96.19 182 ALA A O 1
ATOM 1347 N N . GLU A 1 183 ? -6.533 -2.799 14.219 1.00 97.50 183 GLU A N 1
ATOM 1348 C CA . GLU A 1 183 ? -7.835 -2.959 13.581 1.00 97.50 183 GLU A CA 1
ATOM 1349 C C . GLU A 1 183 ? -8.747 -3.917 14.357 1.00 97.50 183 GLU A C 1
ATOM 1351 O O . GLU A 1 183 ? -9.892 -3.581 14.653 1.00 97.50 183 GLU A O 1
ATOM 1356 N N . GLU A 1 184 ? -8.230 -5.059 14.812 1.00 97.38 184 GLU A N 1
ATOM 1357 C CA . GLU A 1 184 ? -8.956 -5.976 15.698 1.00 97.38 184 GLU A CA 1
ATOM 1358 C C . GLU A 1 184 ? -9.431 -5.278 16.983 1.00 97.38 184 GLU A C 1
ATOM 1360 O O . GLU A 1 184 ? -10.567 -5.474 17.432 1.00 97.38 184 GLU A O 1
ATOM 1365 N N . GLU A 1 185 ? -8.582 -4.432 17.581 1.00 97.56 185 GLU A N 1
ATOM 1366 C CA . GLU A 1 185 ? -8.961 -3.633 18.745 1.00 97.56 185 GLU A CA 1
ATOM 1367 C C . GLU A 1 185 ? -10.116 -2.679 18.407 1.00 97.56 185 GLU A C 1
ATOM 1369 O O . GLU A 1 185 ? -11.082 -2.599 19.173 1.00 97.56 185 GLU A O 1
ATOM 1374 N N . ALA A 1 186 ? -10.065 -2.003 17.259 1.00 97.06 186 ALA A N 1
ATOM 1375 C CA . ALA A 1 186 ? -11.117 -1.098 16.808 1.00 97.06 186 ALA A CA 1
ATOM 1376 C C . ALA A 1 186 ? -12.457 -1.823 16.601 1.00 97.06 186 ALA A C 1
ATOM 1378 O O . ALA A 1 186 ? -13.482 -1.389 17.143 1.00 97.06 186 ALA A O 1
ATOM 1379 N N . LEU A 1 187 ? -12.434 -2.976 15.926 1.00 97.44 187 LEU A N 1
ATOM 1380 C CA . LEU A 1 187 ? -13.599 -3.839 15.714 1.00 97.44 187 LEU A CA 1
ATOM 1381 C C . LEU A 1 187 ? -14.192 -4.323 17.040 1.00 97.44 187 LEU A C 1
ATOM 1383 O O . LEU A 1 187 ? -15.412 -4.303 17.226 1.00 97.44 187 LEU A O 1
ATOM 1387 N N . SER A 1 188 ? -13.348 -4.677 18.017 1.00 97.56 188 SER A N 1
ATOM 1388 C CA . SER A 1 188 ? -13.800 -5.079 19.358 1.00 97.56 188 SER A CA 1
ATOM 1389 C C . SER A 1 188 ? -14.538 -3.961 20.110 1.00 97.56 188 SER A C 1
ATOM 1391 O O . SER A 1 188 ? -15.380 -4.230 20.972 1.00 97.56 188 SER A O 1
ATOM 1393 N N . GLN A 1 189 ? -14.249 -2.705 19.763 1.00 96.88 189 GLN A N 1
ATOM 1394 C CA . GLN A 1 189 ? -14.885 -1.507 20.309 1.00 96.88 189 GLN A CA 1
ATOM 1395 C C . GLN A 1 189 ? -16.092 -1.040 19.473 1.00 96.88 189 GLN A C 1
ATOM 1397 O O . GLN A 1 189 ? -16.789 -0.110 19.881 1.00 96.88 189 GLN A O 1
ATOM 1402 N N . GLY A 1 190 ? -16.380 -1.708 18.350 1.00 96.56 190 GLY A N 1
ATOM 1403 C CA . GLY A 1 190 ? -17.506 -1.412 17.464 1.00 96.56 190 GLY A CA 1
ATOM 1404 C C . GLY A 1 190 ? -17.216 -0.370 16.379 1.00 96.56 190 GLY A C 1
ATOM 1405 O O . GLY A 1 190 ? -18.166 0.180 15.820 1.00 96.56 190 GLY A O 1
ATOM 1406 N N . TYR A 1 191 ? -15.944 -0.082 16.094 1.00 96.44 191 TYR A N 1
ATOM 1407 C CA . TYR A 1 191 ? -15.524 0.754 14.965 1.00 96.44 191 TYR A CA 1
ATOM 1408 C C . TYR A 1 191 ? -15.150 -0.110 13.756 1.00 96.44 191 TYR A C 1
ATOM 1410 O O . TYR A 1 191 ? -14.704 -1.232 13.937 1.00 96.44 191 TYR A O 1
ATOM 1418 N N . THR A 1 192 ? -15.289 0.431 12.545 1.00 93.69 192 THR A N 1
ATOM 1419 C CA . THR A 1 192 ? -14.883 -0.226 11.280 1.00 93.69 192 THR A CA 1
ATOM 1420 C C . THR A 1 192 ? -13.434 0.075 10.877 1.00 93.69 192 THR A C 1
ATOM 1422 O O . THR A 1 192 ? -12.931 -0.491 9.921 1.00 93.69 192 THR A O 1
ATOM 1425 N N . VAL A 1 193 ? -12.807 1.057 11.530 1.00 94.56 193 VAL A N 1
ATOM 1426 C CA . VAL A 1 193 ? -11.451 1.534 11.227 1.00 94.56 193 VAL A CA 1
ATOM 1427 C C . VAL A 1 193 ? -10.782 1.941 12.536 1.00 94.56 193 VAL A C 1
ATOM 1429 O O . VAL A 1 193 ? -11.421 2.563 13.403 1.00 94.56 193 VAL A O 1
ATOM 1432 N N . ALA A 1 194 ? -9.488 1.658 12.667 1.00 93.31 194 ALA A N 1
ATOM 1433 C CA . ALA A 1 194 ? -8.648 2.107 13.767 1.00 93.31 194 ALA A CA 1
ATOM 1434 C C . ALA A 1 194 ? -8.767 3.623 13.997 1.00 93.31 194 ALA A C 1
ATOM 1436 O O . ALA A 1 194 ? -8.583 4.443 13.100 1.00 93.31 194 ALA A O 1
ATOM 1437 N N . GLN A 1 195 ? -9.059 4.017 15.239 1.00 91.50 195 GLN A N 1
ATOM 1438 C CA . GLN A 1 195 ? -9.497 5.379 15.580 1.00 91.50 195 GLN A CA 1
ATOM 1439 C C . GLN A 1 195 ? -8.370 6.429 15.658 1.00 91.50 195 GLN A C 1
ATOM 1441 O O . GLN A 1 195 ? -8.536 7.479 16.281 1.00 91.50 195 GLN A O 1
ATOM 1446 N N . ASN A 1 196 ? -7.215 6.176 15.038 1.00 90.88 196 ASN A N 1
ATOM 1447 C CA . ASN A 1 196 ? -6.193 7.204 14.876 1.00 90.88 196 ASN A CA 1
ATOM 1448 C C . ASN A 1 196 ? -6.474 8.012 13.594 1.00 90.88 196 ASN A C 1
ATOM 1450 O O . ASN A 1 196 ? -6.895 7.461 12.577 1.00 90.88 196 ASN A O 1
ATOM 1454 N N . SER A 1 197 ? -6.265 9.331 13.641 1.00 88.75 197 SER A N 1
ATOM 1455 C CA . SER A 1 197 ? -6.664 10.229 12.546 1.00 88.75 197 SER A CA 1
ATOM 1456 C C . SER A 1 197 ? -5.960 9.911 11.228 1.00 88.75 197 SER A C 1
ATOM 1458 O O . SER A 1 197 ? -6.584 9.998 10.178 1.00 88.75 197 SER A O 1
ATOM 1460 N N . GLN A 1 198 ? -4.693 9.494 11.285 1.00 89.50 198 GLN A N 1
ATOM 1461 C CA . GLN A 1 198 ? -3.912 9.159 10.097 1.00 89.50 198 GLN A CA 1
ATOM 1462 C C . GLN A 1 198 ? -4.511 7.964 9.344 1.00 89.50 198 GLN A C 1
ATOM 1464 O O . GLN A 1 198 ? -4.634 8.026 8.126 1.00 89.50 198 GLN A O 1
ATOM 1469 N N . THR A 1 199 ? -4.935 6.909 10.044 1.00 91.94 199 THR A N 1
ATOM 1470 C CA . THR A 1 199 ? -5.550 5.733 9.410 1.00 91.94 199 THR A CA 1
ATOM 1471 C C . THR A 1 199 ? -6.945 6.029 8.872 1.00 91.94 199 THR A C 1
ATOM 1473 O O . THR A 1 199 ? -7.277 5.594 7.773 1.00 91.94 199 THR A O 1
ATOM 1476 N N . ILE A 1 200 ? -7.747 6.830 9.578 1.00 91.06 200 ILE A N 1
ATOM 1477 C CA . ILE A 1 200 ? -9.053 7.273 9.062 1.00 91.06 200 ILE A CA 1
ATOM 1478 C C . ILE A 1 200 ? -8.875 8.054 7.752 1.00 91.06 200 ILE A C 1
ATOM 1480 O O . ILE A 1 200 ? -9.582 7.798 6.777 1.00 91.06 200 ILE A O 1
ATOM 1484 N N . GLU A 1 201 ? -7.916 8.983 7.713 1.00 89.44 201 GLU A N 1
ATOM 1485 C CA . GLU A 1 201 ? -7.586 9.752 6.508 1.00 89.44 201 GLU A CA 1
ATOM 1486 C C . GLU A 1 201 ? -7.054 8.853 5.384 1.00 89.44 201 GLU A C 1
ATOM 1488 O O . GLU A 1 201 ? -7.460 9.015 4.234 1.00 89.44 201 GLU A O 1
ATOM 1493 N N . TYR A 1 202 ? -6.207 7.875 5.714 1.00 92.88 202 TYR A N 1
ATOM 1494 C CA . TYR A 1 202 ? -5.663 6.892 4.777 1.00 92.88 202 TYR A CA 1
ATOM 1495 C C . TYR A 1 202 ? -6.765 6.068 4.099 1.00 92.88 202 TYR A C 1
ATOM 1497 O O . TYR A 1 202 ? -6.842 6.02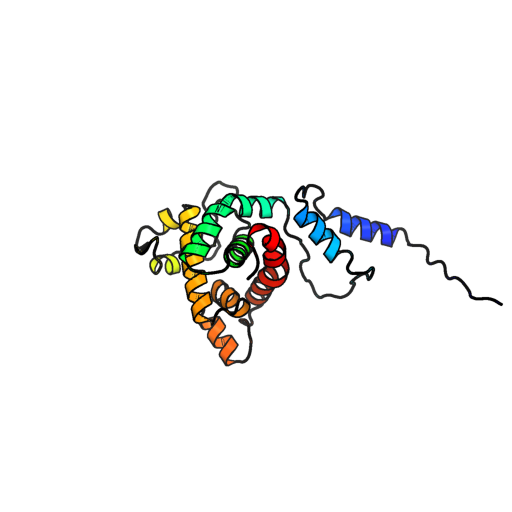2 2.868 1.00 92.88 202 TYR A O 1
ATOM 1505 N N . VAL A 1 203 ? -7.655 5.463 4.893 1.00 95.69 203 VAL A N 1
ATOM 1506 C CA . VAL A 1 203 ? -8.770 4.650 4.386 1.00 95.69 203 VAL A CA 1
ATOM 1507 C C . VAL A 1 203 ? -9.694 5.507 3.526 1.00 95.69 203 VAL A C 1
ATOM 1509 O O . VAL A 1 203 ? -10.027 5.114 2.409 1.00 95.69 203 VAL A O 1
ATOM 1512 N N . ALA A 1 204 ? -10.064 6.701 4.002 1.00 91.56 204 ALA A N 1
ATOM 1513 C CA . ALA A 1 204 ? -10.941 7.606 3.266 1.00 91.56 204 ALA A CA 1
ATOM 1514 C C . ALA A 1 204 ? -10.328 8.068 1.935 1.00 91.56 204 ALA A C 1
ATOM 1516 O O . ALA A 1 204 ? -11.030 8.118 0.926 1.00 91.56 204 ALA A O 1
ATOM 1517 N N . ALA A 1 205 ? -9.031 8.383 1.900 1.00 87.50 205 ALA A N 1
ATOM 1518 C CA . ALA A 1 205 ? -8.356 8.793 0.671 1.00 87.50 205 ALA A CA 1
ATOM 1519 C C . ALA A 1 205 ? -8.393 7.680 -0.387 1.00 87.50 205 ALA A C 1
ATOM 1521 O O . ALA A 1 205 ? -8.765 7.924 -1.538 1.00 87.50 205 ALA A O 1
ATOM 1522 N N . ILE A 1 206 ? -8.090 6.439 0.003 1.00 93.88 206 ILE A N 1
ATOM 1523 C CA . ILE A 1 206 ? -8.087 5.308 -0.928 1.00 93.88 206 ILE A CA 1
ATOM 1524 C C . ILE A 1 206 ? -9.502 4.986 -1.418 1.00 93.88 206 ILE A C 1
ATOM 1526 O O . ILE A 1 206 ? -9.713 4.900 -2.628 1.00 93.88 206 ILE A O 1
ATOM 1530 N N . THR A 1 207 ? -10.479 4.839 -0.520 1.00 93.06 207 THR A N 1
ATOM 1531 C CA . THR A 1 207 ? -11.829 4.386 -0.901 1.00 93.06 207 THR A CA 1
ATOM 1532 C C . THR A 1 207 ? -12.646 5.459 -1.611 1.00 93.06 207 THR A C 1
ATOM 1534 O O . THR A 1 207 ? -13.428 5.139 -2.503 1.00 93.06 207 THR A O 1
ATOM 1537 N N . GLN A 1 208 ? -12.464 6.734 -1.256 1.00 89.31 208 GLN A N 1
ATOM 1538 C CA . GLN A 1 208 ? -13.294 7.825 -1.778 1.00 89.31 208 GLN A CA 1
ATOM 1539 C C . GLN A 1 208 ? -12.637 8.586 -2.930 1.00 89.31 208 GLN A C 1
ATOM 1541 O O . GLN A 1 208 ? -13.347 9.247 -3.687 1.00 89.31 208 GLN A O 1
ATOM 1546 N N . GLN A 1 209 ? -11.308 8.523 -3.073 1.00 85.94 209 GLN A N 1
ATOM 1547 C CA . GLN A 1 209 ? -10.584 9.288 -4.094 1.00 85.94 209 GLN A CA 1
ATOM 1548 C C . GLN A 1 209 ? -9.809 8.388 -5.053 1.00 85.94 209 GLN A C 1
ATOM 1550 O O . GLN A 1 209 ? -10.050 8.440 -6.259 1.00 85.94 209 GLN A O 1
ATOM 1555 N N . TRP A 1 210 ? -8.895 7.553 -4.549 1.00 90.25 210 TRP A N 1
ATOM 1556 C CA . TRP A 1 210 ? -7.957 6.833 -5.418 1.00 90.25 210 TRP A CA 1
ATOM 1557 C C . TRP A 1 210 ? -8.594 5.668 -6.159 1.00 90.25 210 TRP A C 1
ATOM 1559 O O . TRP A 1 210 ? -8.395 5.556 -7.365 1.00 90.25 210 TRP A O 1
ATOM 1569 N N . ILE A 1 211 ? -9.393 4.836 -5.489 1.00 92.31 211 ILE A N 1
ATOM 1570 C CA . ILE A 1 211 ? -10.076 3.715 -6.145 1.00 92.31 211 ILE A CA 1
ATOM 1571 C C . ILE A 1 211 ? -10.999 4.220 -7.262 1.00 92.31 211 ILE A C 1
ATOM 1573 O O . ILE A 1 211 ? -10.768 3.820 -8.403 1.00 92.31 211 ILE A O 1
ATOM 1577 N N . PRO A 1 212 ? -11.927 5.173 -7.024 1.00 89.62 212 PRO A N 1
ATOM 1578 C CA . PRO A 1 212 ? -12.735 5.743 -8.102 1.00 89.62 212 PRO A CA 1
ATOM 1579 C C . PRO A 1 212 ? -11.892 6.317 -9.245 1.00 89.62 212 PRO A C 1
ATOM 1581 O O . PRO A 1 212 ? -12.255 6.183 -10.413 1.00 89.62 212 PRO A O 1
ATOM 1584 N N . ALA A 1 213 ? -10.741 6.923 -8.927 1.00 85.38 213 ALA A N 1
ATOM 1585 C CA . ALA A 1 213 ? -9.841 7.474 -9.932 1.00 85.38 213 ALA A CA 1
ATOM 1586 C C . ALA A 1 213 ? -9.138 6.430 -10.808 1.00 85.38 213 ALA A C 1
ATOM 1588 O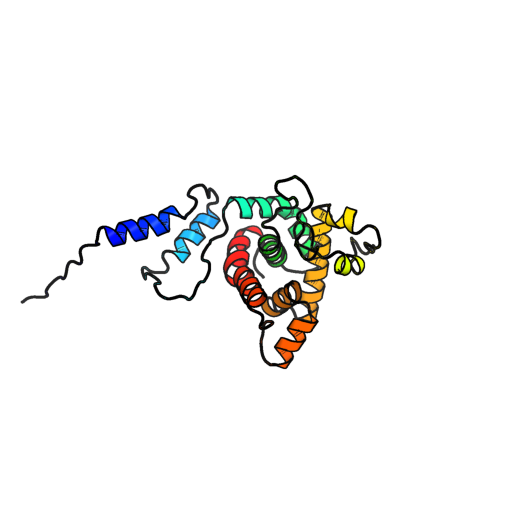 O . ALA A 1 213 ? -8.784 6.706 -11.957 1.00 85.38 213 ALA A O 1
ATOM 1589 N N . LEU A 1 214 ? -8.940 5.233 -10.268 1.00 91.50 214 LEU A N 1
ATOM 1590 C CA . LEU A 1 214 ? -8.176 4.154 -10.879 1.00 91.50 214 LEU A CA 1
ATOM 1591 C C . LEU A 1 214 ? -9.072 3.082 -11.522 1.00 91.50 214 LEU A C 1
ATOM 1593 O O . LEU A 1 214 ? -8.584 2.312 -12.353 1.00 91.50 214 LEU A O 1
ATOM 1597 N N . GLU A 1 215 ? -10.376 3.070 -11.224 1.00 91.94 215 GLU A N 1
ATOM 1598 C CA . GLU A 1 215 ? -11.360 2.139 -11.797 1.00 91.94 215 GLU A CA 1
ATOM 1599 C C . GLU A 1 215 ? -11.319 2.027 -13.334 1.00 91.94 215 GLU A C 1
ATOM 1601 O O . GLU A 1 215 ? -11.326 0.899 -13.840 1.00 91.94 215 GLU A O 1
ATOM 1606 N N . PRO A 1 216 ? -11.205 3.123 -14.121 1.00 91.69 216 PRO A N 1
ATOM 1607 C CA . PRO A 1 216 ? -11.125 3.025 -15.583 1.00 91.69 216 PRO A CA 1
ATOM 1608 C C . PRO A 1 216 ? -9.924 2.216 -16.096 1.00 91.69 216 PRO A C 1
ATOM 1610 O O . PRO A 1 216 ? -9.932 1.753 -17.238 1.00 91.69 216 PRO A O 1
ATOM 1613 N N . TYR A 1 217 ? -8.888 2.061 -15.270 1.00 93.69 217 TYR A N 1
ATOM 1614 C CA . TYR A 1 217 ? -7.617 1.442 -15.633 1.00 93.69 217 TYR A CA 1
ATOM 1615 C C . TYR A 1 217 ? -7.447 0.036 -15.064 1.00 93.69 217 TYR A C 1
ATOM 1617 O O . TYR A 1 217 ? -6.844 -0.813 -15.724 1.00 93.69 217 TYR A O 1
ATOM 1625 N N . PHE A 1 218 ? -7.964 -0.195 -13.857 1.00 95.62 218 PHE A N 1
ATOM 1626 C CA . PHE A 1 218 ? -7.737 -1.415 -13.080 1.00 95.62 218 PHE A CA 1
ATOM 1627 C C . PHE A 1 218 ? -9.018 -2.205 -12.768 1.00 95.62 218 PHE A C 1
ATOM 1629 O O . PHE A 1 218 ? -8.929 -3.286 -12.189 1.00 95.62 218 PHE A O 1
ATOM 1636 N N . GLY A 1 219 ? -10.188 -1.716 -13.191 1.00 94.62 219 GLY A N 1
ATOM 1637 C CA . GLY A 1 219 ? -11.485 -2.324 -12.889 1.00 94.62 219 GLY A CA 1
ATOM 1638 C C . GLY A 1 219 ? -12.021 -1.922 -11.514 1.00 94.62 219 GLY A C 1
ATOM 1639 O O . GLY A 1 219 ? -11.422 -1.104 -10.823 1.00 94.62 219 GLY A O 1
ATOM 1640 N N . SER A 1 220 ? -13.168 -2.480 -11.133 1.00 92.62 220 SER A N 1
ATOM 1641 C CA . SER A 1 220 ? -13.768 -2.268 -9.813 1.00 92.62 220 SER A CA 1
ATOM 1642 C C . SER A 1 220 ? -13.294 -3.315 -8.803 1.00 92.62 220 SER A C 1
ATOM 1644 O O . SER A 1 220 ? -12.700 -4.331 -9.178 1.00 92.62 220 SER A O 1
ATOM 1646 N N . ILE A 1 221 ? -13.593 -3.056 -7.530 1.00 88.50 221 ILE A N 1
ATOM 1647 C CA . ILE A 1 221 ? -13.605 -4.070 -6.464 1.00 88.50 221 ILE A CA 1
ATOM 1648 C C . ILE A 1 221 ? -14.714 -5.089 -6.753 1.00 88.50 221 ILE A C 1
ATOM 1650 O O . ILE A 1 221 ? -15.758 -4.677 -7.325 1.00 88.50 221 ILE A O 1
#

pLDDT: mean 78.07, std 24.21, range [29.19, 98.75]

InterPro domains:
  IPR008258 Transglycosylase SLT domain 1 [PF01464] (75-195)
  IPR023346 Lysozyme-like domain superfamily [SSF53955] (63-208)

Secondary structure (DSSP, 8-state):
--------PPPHHHHHHHHHHHHTS-TT---HHHHHHHHHHH-STT------S-----PPPHHHHHHHHHTHHHHHHHHHHHTS-HHHHHHHHHHHHTT-SB-TTSSBPB-TT--BTTTTB-HHHHTT-EETTEE-GGGHHHHHHSHHHHHHHHHHHHHHHHHHTTT-HHHHHHHHHH-HHHHHHHHHTT-SS-SSHHHHHHHHHIIIIIHHHHHHHH---

Sequence (221 aa):
PTAQHTHIKESQEDEDILAGFIGTLDYTISDPEVQKMVTSVLFPGGVMVTDLPHVSTALPSGNVIQNILHYKADIEAAAQMFNIPAVLIAGVMYQESGGNQLDPSGHVLTSSAGAMGLMQVEPSTAEGLTVNGVPVGASWYADLSNPTTNILLGAELLSELYHEFNENVEETLSAYNAGPGAEEEALSQGYTVAQNSQTIEYVAAITQQWIPALEPYFGSI

Foldseek 3Di:
DDDDDPPDPDDVVNVVVVCVVVVPPPPPLPDVLLVVVVVCVCCPPPDDDDDDDDPPPPALRNVLVVLLVVCLVLLVVLCVVLVHFSLLLSLQLCLQPSNDQADPVRHGDADPQGQTGSNRHHLVLQQVDDDVNHGCHPVSVVQRSDHSSVSNRSSRQLSVLCVVVPNDSLLSQQCSVVNNVQSVVCVVVVHNHRPDPVSVSRSCCSPVHRSVSCCVPRNHD

Organism: NCBI:txid392010

Nearest PDB structures (foldseek):
  5ohu-assembly1_A  TM=8.028E-01  e=1.174E-06  Pseudomonas aeruginosa
  1qsa-assembly1_A  TM=6.681E-01  e=2.668E-05  Escherichia coli
  6ghz-assembly2_A  TM=7.385E-01  e=6.811E-05  Escherichia coli K-12
  1sly-assembly1_A  TM=6.891E-01  e=3.247E-04  Escherichia coli
  5aa3-assembly1_A  TM=5.668E-01  e=1.340E-04  Pseudomonas aeruginosa BWHPSA013